Protein AF-0000000086747698 (afdb_homodimer)

Radius of gyration: 19.2 Å; Cα contacts (8 Å, |Δi|>4): 778; chains: 2; bounding box: 45×51×46 Å

pLDDT: mean 95.87, std 4.03, range [71.56, 98.81]

Nearest PDB structures (foldseek):
  2f1f-assembly1_A  TM=9.651E-01  e=3.500E-27  Escherichia coli
  2pc6-assembly1_A  TM=9.708E-01  e=2.018E-21  Nitrosomonas europaea ATCC 19718
  6vz8-assembly1_S  TM=9.469E-01  e=4.397E-16  Arabidopsis thaliana
  6wo1-assembly1_B  TM=9.277E-01  e=1.237E-15  Saccharomyces cerevisiae
  6u9h-assembly1_G  TM=9.578E-01  e=4.811E-13  Arabidopsis thaliana

Foldseek 3Di:
DDKWKKKWKFFPDPVLVCVLVVVCVVVVWDFPAKAWDADPPNRIIMMMTITDDDPVVVVVSLVVSVPDPGTDDMDIADPPFKDKKKKKKWKWFADDPLVVQLVVLCVVLVWDFDDDDRGITIIMHMDDPVSVVVSCVSSVVSTPTDDMDMRDMDMDGDDPDDDD/DDKWKKKWKFFPDPVLVCVLVVVCVVVVWDFPAKAWDADVPNRIIMMMTITDDDPVVVVVSLVVSVPRPGTDDMDIADPPFKDKKKKKKWKWFADDPLVVQLVVLCVVLVWDFDDDDRGITIIMHMDDPVSVVVSCVSSVVSTPTDDMDMRDMDMDGDDPDDDD

Solvent-accessible surface area (backbone atoms only — not comparable to full-atom values): 16636 Å² total; per-residue (Å²): 126,42,81,40,38,36,38,34,35,26,44,60,43,41,58,38,55,29,52,56,42,36,52,32,35,75,70,67,42,57,63,61,20,30,9,27,16,56,35,88,50,78,67,29,22,34,32,25,37,32,29,60,39,51,72,68,53,48,52,51,50,52,55,58,48,64,68,36,88,44,42,77,45,77,43,73,51,49,86,92,48,42,48,61,39,27,44,33,42,35,33,32,38,31,60,76,69,18,46,55,48,50,54,51,52,33,55,75,66,64,36,42,78,77,44,73,53,95,46,35,38,30,34,37,39,66,36,41,68,67,55,54,50,49,50,53,61,69,40,52,85,47,28,45,80,57,32,56,36,36,13,23,49,27,62,47,51,46,74,87,56,71,78,115,125,44,80,40,37,36,39,34,36,26,45,61,43,41,60,39,56,30,51,54,43,37,50,31,36,77,73,68,42,58,63,60,21,30,9,27,15,56,36,88,51,78,67,29,22,34,33,25,38,34,29,60,37,52,71,68,51,47,52,50,51,53,54,58,46,62,67,37,89,44,44,76,46,77,42,74,54,49,86,91,48,42,48,62,39,27,45,34,43,34,34,34,37,32,61,76,68,19,45,56,49,50,53,51,52,32,55,75,67,63,37,42,79,77,44,72,54,95,44,37,37,29,35,39,41,65,37,42,67,66,55,53,50,49,51,54,62,68,40,52,85,48,28,44,81,56,32,56,36,36,13,23,51,28,62,48,51,45,74,86,55,70,78,118

Sequence (328 aa):
MMRRILSVLLENESGALSRVVGLFSQRGYNIESLTVAPTDDPTLSRMTIQTKGDARVLEQIEKQLHKLVDVLRVSELVSGSHVEREIMLVKLQASGYGREEIKRSTEIFRGQIVDVTSTLYTVQLVGTSDKLDAFLDAVRDAAEIVEVARSGIVGVSRGDKIMRMMRRILSVLLENESGALSRVVGLFSQRGYNIESLTVAPTDDPTLSRMTIQTKGDARVLEQIEKQLHKLVDVLRVSELVSGSHVEREIMLVKLQASGYGREEIKRSTEIFRGQIVDVTSTLYTVQLVGTSDKLDAFLDAVRDAAEIVEVARSGIVGVSRGDKIMR

Structure (mmCIF, N/CA/C/O backbone):
data_AF-0000000086747698-model_v1
#
loop_
_entity.id
_entity.type
_entity.pdbx_description
1 polymer 'Acetolactate synthase small subunit'
#
loop_
_atom_site.group_PDB
_atom_site.id
_atom_site.type_symbol
_atom_site.label_atom_id
_atom_site.label_alt_id
_atom_site.label_comp_id
_atom_site.label_asym_id
_atom_site.label_entity_id
_atom_site.label_seq_id
_atom_site.pdbx_PDB_ins_code
_atom_site.Cartn_x
_atom_site.Cartn_y
_atom_site.Cartn_z
_atom_site.occupancy
_atom_site.B_iso_or_equiv
_atom_site.auth_seq_id
_atom_site.auth_comp_id
_atom_site.auth_asym_id
_atom_site.auth_atom_id
_atom_site.pdbx_PDB_model_num
ATOM 1 N N . MET A 1 1 ? 13.25 -9.219 17.562 1 72.88 1 MET A N 1
ATOM 2 C CA . MET A 1 1 ? 13.414 -7.797 17.25 1 72.88 1 MET A CA 1
ATOM 3 C C . MET A 1 1 ? 12.062 -7.125 17.031 1 72.88 1 MET A C 1
ATOM 5 O O . MET A 1 1 ? 11.125 -7.758 16.562 1 72.88 1 MET A O 1
ATOM 9 N N . MET A 1 2 ? 11.992 -5.789 17.531 1 89.75 2 MET A N 1
ATOM 10 C CA . MET A 1 2 ? 10.711 -5.113 17.656 1 89.75 2 MET A CA 1
ATOM 11 C C . MET A 1 2 ? 10.297 -4.492 16.328 1 89.75 2 MET A C 1
ATOM 13 O O . MET A 1 2 ? 11.133 -3.982 15.586 1 89.75 2 MET A O 1
ATOM 17 N N . ARG A 1 3 ? 9.141 -4.664 16.031 1 93.94 3 ARG A N 1
ATOM 18 C CA . ARG A 1 3 ? 8.531 -4.082 14.836 1 93.94 3 ARG A CA 1
ATOM 19 C C . ARG A 1 3 ? 8.531 -2.559 14.906 1 93.94 3 ARG A C 1
ATOM 21 O O . ARG A 1 3 ? 8.172 -1.979 15.938 1 93.94 3 ARG A O 1
ATOM 28 N N . ARG A 1 4 ? 9.031 -1.927 13.836 1 95.38 4 ARG A N 1
ATOM 29 C CA . ARG A 1 4 ? 9.062 -0.471 13.727 1 95.38 4 ARG A CA 1
ATOM 30 C C . ARG A 1 4 ? 8.422 -0.005 12.422 1 95.38 4 ARG A C 1
ATOM 32 O O . ARG A 1 4 ? 8.602 -0.633 11.375 1 95.38 4 ARG A O 1
ATOM 39 N N . ILE A 1 5 ? 7.68 1.062 12.523 1 96.88 5 ILE A N 1
ATOM 40 C CA . ILE A 1 5 ? 7.09 1.667 11.336 1 96.88 5 ILE A CA 1
ATOM 41 C C . ILE A 1 5 ? 7.578 3.107 11.195 1 96.88 5 ILE A C 1
ATOM 43 O O . ILE A 1 5 ? 7.41 3.918 12.109 1 96.88 5 ILE A O 1
ATOM 47 N N . LEU A 1 6 ? 8.156 3.387 10.039 1 97.31 6 LEU A N 1
ATOM 48 C CA . LEU A 1 6 ? 8.664 4.723 9.75 1 97.31 6 LEU A CA 1
ATOM 49 C C . LEU A 1 6 ? 7.887 5.367 8.609 1 97.31 6 LEU A C 1
ATOM 51 O O . LEU A 1 6 ? 7.574 4.703 7.613 1 97.31 6 LEU A O 1
ATOM 55 N N . SER A 1 7 ? 7.527 6.543 8.781 1 97.81 7 SER A N 1
ATOM 56 C CA . SER A 1 7 ? 6.977 7.383 7.723 1 97.81 7 SER A CA 1
ATOM 57 C C . SER A 1 7 ? 7.992 8.422 7.262 1 97.81 7 SER A C 1
ATOM 59 O O . SER A 1 7 ? 8.555 9.156 8.078 1 97.81 7 SER A O 1
ATOM 61 N N . VAL A 1 8 ? 8.227 8.477 5.98 1 98.25 8 VAL A N 1
ATOM 62 C CA . VAL A 1 8 ? 9.25 9.344 5.426 1 98.25 8 VAL A CA 1
ATOM 63 C C . VAL A 1 8 ? 8.648 10.227 4.332 1 98.25 8 VAL A C 1
ATOM 65 O O . VAL A 1 8 ? 8.078 9.719 3.365 1 98.25 8 VAL A O 1
ATOM 68 N N . LEU A 1 9 ? 8.766 11.484 4.492 1 98.12 9 LEU A N 1
ATOM 69 C CA . LEU A 1 9 ? 8.406 12.445 3.449 1 98.12 9 LEU A CA 1
ATOM 70 C C . LEU A 1 9 ? 9.625 12.797 2.598 1 98.12 9 LEU A C 1
ATOM 72 O O . LEU A 1 9 ? 10.656 13.211 3.127 1 98.12 9 LEU A O 1
ATOM 76 N N . LEU A 1 10 ? 9.484 12.625 1.354 1 97.44 10 LEU A N 1
ATOM 77 C CA . LEU A 1 10 ? 10.656 12.867 0.518 1 97.44 10 LEU A CA 1
ATOM 78 C C . LEU A 1 10 ? 10.25 13.5 -0.811 1 97.44 10 LEU A C 1
ATOM 80 O O . LEU A 1 10 ? 9.07 13.539 -1.15 1 97.44 10 LEU A O 1
ATOM 84 N N . GLU A 1 11 ? 11.195 14.016 -1.502 1 97.06 11 GLU A N 1
ATOM 85 C CA . GLU A 1 11 ? 10.977 14.539 -2.846 1 97.06 11 GLU A CA 1
ATOM 86 C C . GLU A 1 11 ? 10.469 13.453 -3.789 1 97.06 11 GLU A C 1
ATOM 88 O O . GLU A 1 11 ? 10.906 12.305 -3.711 1 97.06 11 GLU A O 1
ATOM 93 N N . ASN A 1 12 ? 9.609 13.914 -4.645 1 95.31 12 ASN A N 1
ATOM 94 C CA . ASN A 1 12 ? 9.023 12.961 -5.582 1 95.31 12 ASN A CA 1
ATOM 95 C C . ASN A 1 12 ? 9.938 12.719 -6.777 1 95.31 12 ASN A C 1
ATOM 97 O O . ASN A 1 12 ? 9.656 13.18 -7.883 1 95.31 12 ASN A O 1
ATOM 101 N N . GLU A 1 13 ? 10.93 11.984 -6.582 1 92.12 13 GLU A N 1
ATOM 102 C CA . GLU A 1 13 ? 11.922 11.625 -7.598 1 92.12 13 GLU A CA 1
ATOM 103 C C . GLU A 1 13 ? 12.398 10.188 -7.418 1 92.12 13 GLU A C 1
ATOM 105 O O . GLU A 1 13 ? 12.57 9.719 -6.289 1 92.12 13 GLU A O 1
ATOM 110 N N . SER A 1 14 ? 12.664 9.562 -8.539 1 88.31 14 SER A N 1
ATOM 111 C CA . SER A 1 14 ? 13.102 8.172 -8.508 1 88.31 14 SER A CA 1
ATOM 112 C C . SER A 1 14 ? 14.422 8.031 -7.75 1 88.31 14 SER A C 1
ATOM 114 O O . SER A 1 14 ? 14.625 7.055 -7.023 1 88.31 14 SER A O 1
ATOM 116 N N . GLY A 1 15 ? 15.203 9.016 -7.852 1 94.06 15 GLY A N 1
ATOM 117 C CA . GLY A 1 15 ? 16.469 8.992 -7.152 1 94.06 15 GLY A CA 1
ATOM 118 C C . GLY A 1 15 ? 16.328 9 -5.641 1 94.06 15 GLY A C 1
ATOM 119 O O . GLY A 1 15 ? 17.109 8.367 -4.934 1 94.06 15 GLY A O 1
ATOM 120 N N . ALA A 1 16 ? 15.359 9.719 -5.188 1 96.56 16 ALA A N 1
ATOM 121 C CA . ALA A 1 16 ? 15.117 9.82 -3.75 1 96.56 16 ALA A CA 1
ATOM 122 C C . ALA A 1 16 ? 14.75 8.461 -3.156 1 96.56 16 ALA A C 1
ATOM 124 O O . ALA A 1 16 ? 15.312 8.047 -2.145 1 96.56 16 ALA A O 1
ATOM 125 N N . LEU A 1 17 ? 13.797 7.773 -3.789 1 97.31 17 LEU A N 1
ATOM 126 C CA . LEU A 1 17 ? 13.406 6.438 -3.348 1 97.31 17 LEU A CA 1
ATOM 127 C C . LEU A 1 17 ? 14.602 5.492 -3.348 1 97.31 17 LEU A C 1
ATOM 129 O O . LEU A 1 17 ? 14.828 4.77 -2.373 1 97.31 17 LEU A O 1
ATOM 133 N N . SER A 1 18 ? 15.344 5.52 -4.352 1 96.88 18 SER A N 1
ATOM 134 C CA . SER A 1 18 ? 16.5 4.637 -4.5 1 96.88 18 SER A CA 1
ATOM 135 C C . SER A 1 18 ? 17.531 4.883 -3.398 1 96.88 18 SER A C 1
ATOM 137 O O . SER A 1 18 ? 18.109 3.936 -2.871 1 96.88 18 SER A O 1
ATOM 139 N N . ARG A 1 19 ? 17.75 6.105 -3.051 1 97.25 19 ARG A N 1
ATOM 140 C CA . ARG A 1 19 ? 18.734 6.434 -2.016 1 97.25 19 ARG A CA 1
ATOM 141 C C . ARG A 1 19 ? 18.266 5.934 -0.652 1 97.25 19 ARG A C 1
ATOM 143 O O . ARG A 1 19 ? 19.062 5.402 0.122 1 97.25 19 ARG A O 1
ATOM 150 N N . VAL A 1 20 ? 17.016 6.047 -0.38 1 97.88 20 VAL A N 1
ATOM 151 C CA . VAL A 1 20 ? 16.484 5.582 0.9 1 97.88 20 VAL A CA 1
ATOM 152 C C . VAL A 1 20 ? 16.594 4.062 0.982 1 97.88 20 VAL A C 1
ATOM 154 O O . VAL A 1 20 ? 17.125 3.523 1.957 1 97.88 20 VAL A O 1
ATOM 157 N N . VAL A 1 21 ? 16.125 3.387 -0.022 1 97.5 21 VAL A N 1
ATOM 158 C CA . VAL A 1 21 ? 16.156 1.928 -0.03 1 97.5 21 VAL A CA 1
ATOM 159 C C . VAL A 1 21 ? 17.609 1.441 -0.032 1 97.5 21 VAL A C 1
ATOM 161 O O . VAL A 1 21 ? 17.938 0.449 0.622 1 97.5 21 VAL A O 1
ATOM 164 N N . GLY A 1 22 ? 18.375 2.117 -0.771 1 96.69 22 GLY A N 1
ATOM 165 C CA . GLY A 1 22 ? 19.797 1.809 -0.784 1 96.69 22 GLY A CA 1
ATOM 166 C C . GLY A 1 22 ? 20.438 1.889 0.589 1 96.69 22 GLY A C 1
ATOM 167 O O . GLY A 1 22 ? 21.266 1.039 0.949 1 96.69 22 GLY A O 1
ATOM 168 N N . LEU A 1 23 ? 20.125 2.914 1.314 1 97.19 23 LEU A N 1
ATOM 169 C CA . LEU A 1 23 ? 20.641 3.084 2.67 1 97.19 23 LEU A CA 1
ATOM 170 C C . LEU A 1 23 ? 20.312 1.87 3.531 1 97.19 23 LEU A C 1
ATOM 172 O O . LEU A 1 23 ? 21.188 1.35 4.234 1 97.19 23 LEU A O 1
ATOM 176 N N . PHE A 1 24 ? 19.078 1.396 3.473 1 97.19 24 PHE A N 1
ATOM 177 C CA . PHE A 1 24 ? 18.656 0.237 4.25 1 97.19 24 PHE A CA 1
ATOM 178 C C . PHE A 1 24 ? 19.453 -1 3.857 1 97.19 24 PHE A C 1
ATOM 180 O O . PHE A 1 24 ? 19.906 -1.754 4.723 1 97.19 24 PHE A O 1
ATOM 187 N N . SER A 1 25 ? 19.594 -1.158 2.596 1 96.06 25 SER A N 1
ATOM 188 C CA . SER A 1 25 ? 20.312 -2.324 2.1 1 96.06 25 SER A CA 1
ATOM 189 C C . SER A 1 25 ? 21.781 -2.273 2.492 1 96.06 25 SER A C 1
ATOM 191 O O . SER A 1 25 ? 22.344 -3.266 2.967 1 96.06 25 SER A O 1
ATOM 193 N N . GLN A 1 26 ? 22.438 -1.172 2.311 1 94.69 26 GLN A N 1
ATOM 194 C CA . GLN A 1 26 ? 23.875 -0.997 2.57 1 94.69 26 GLN A CA 1
ATOM 195 C C . GLN A 1 26 ? 24.188 -1.202 4.051 1 94.69 26 GLN A C 1
ATOM 197 O O . GLN A 1 26 ? 25.25 -1.721 4.395 1 94.69 26 GLN A O 1
ATOM 202 N N . ARG A 1 27 ? 23.328 -0.861 4.902 1 94.06 27 ARG A N 1
ATOM 203 C CA . ARG A 1 27 ? 23.578 -0.917 6.336 1 94.06 27 ARG A CA 1
ATOM 204 C C . ARG A 1 27 ? 23 -2.188 6.949 1 94.06 27 ARG A C 1
ATOM 206 O O . ARG A 1 27 ? 23.094 -2.396 8.164 1 94.06 27 ARG A O 1
ATOM 213 N N . GLY A 1 28 ? 22.312 -2.951 6.105 1 92.94 28 GLY A N 1
ATOM 214 C CA . GLY A 1 28 ? 21.797 -4.238 6.555 1 92.94 28 GLY A CA 1
ATOM 215 C C . GLY A 1 28 ? 20.516 -4.121 7.348 1 92.94 28 GLY A C 1
ATOM 216 O O . GLY A 1 28 ? 20.203 -4.988 8.164 1 92.94 28 GLY A O 1
ATOM 217 N N . TYR A 1 29 ? 19.828 -2.967 7.195 1 93.94 29 TYR A N 1
ATOM 218 C CA . TYR A 1 29 ? 18.531 -2.828 7.832 1 93.94 29 TYR A CA 1
ATOM 219 C C . TYR A 1 29 ? 17.453 -3.588 7.055 1 93.94 29 TYR A C 1
ATOM 221 O O . TYR A 1 29 ? 17.422 -3.543 5.824 1 93.94 29 TYR A O 1
ATOM 229 N N . ASN A 1 30 ? 16.625 -4.168 7.754 1 92 30 ASN A N 1
ATOM 230 C CA . ASN A 1 30 ? 15.57 -4.945 7.117 1 92 30 ASN A CA 1
ATOM 231 C C . ASN A 1 30 ? 14.406 -4.059 6.691 1 92 30 ASN A C 1
ATOM 233 O O . ASN A 1 30 ? 14.047 -3.113 7.398 1 92 30 ASN A O 1
ATOM 237 N N . ILE A 1 31 ? 13.891 -4.371 5.539 1 96.75 31 ILE A N 1
ATOM 238 C CA . ILE A 1 31 ? 12.609 -3.811 5.105 1 96.75 31 ILE A CA 1
ATOM 239 C C . ILE A 1 31 ? 11.578 -4.926 4.984 1 96.75 31 ILE A C 1
ATOM 241 O O . ILE A 1 31 ? 11.664 -5.766 4.086 1 96.75 31 ILE A O 1
ATOM 245 N N . GLU A 1 32 ? 10.641 -4.91 5.844 1 95.69 32 GLU A N 1
ATOM 246 C CA . GLU A 1 32 ? 9.586 -5.914 5.805 1 95.69 32 GLU A CA 1
ATOM 247 C C . GLU A 1 32 ? 8.539 -5.57 4.746 1 95.69 32 GLU A C 1
ATOM 249 O O . GLU A 1 32 ? 8.016 -6.461 4.07 1 95.69 32 GLU A O 1
ATOM 254 N N . SER A 1 33 ? 8.188 -4.387 4.66 1 97.62 33 SER A N 1
ATOM 255 C CA . SER A 1 33 ? 7.281 -3.875 3.635 1 97.62 33 SER A CA 1
ATOM 256 C C . SER A 1 33 ? 7.512 -2.389 3.385 1 97.62 33 SER A C 1
ATOM 258 O O . SER A 1 33 ? 8.117 -1.7 4.211 1 97.62 33 SER A O 1
ATOM 260 N N . LEU A 1 34 ? 7.113 -1.947 2.254 1 98.25 34 LEU A N 1
ATOM 261 C CA . LEU A 1 34 ? 7.316 -0.559 1.855 1 98.25 34 LEU A CA 1
ATOM 262 C C . LEU A 1 34 ? 6.195 -0.09 0.931 1 98.25 34 LEU A C 1
ATOM 264 O O . LEU A 1 34 ? 5.781 -0.822 0.029 1 98.25 34 LEU A O 1
ATOM 268 N N . THR A 1 35 ? 5.703 1.04 1.209 1 98.56 35 THR A N 1
ATOM 269 C CA . THR A 1 35 ? 4.809 1.749 0.299 1 98.56 35 THR A CA 1
ATOM 270 C C . THR A 1 35 ? 5.359 3.135 -0.026 1 98.56 35 THR A C 1
ATOM 272 O O . THR A 1 35 ? 5.93 3.803 0.841 1 98.56 35 THR A O 1
ATOM 275 N N . VAL A 1 36 ? 5.207 3.537 -1.222 1 98.38 36 VAL A N 1
ATOM 276 C CA . VAL A 1 36 ? 5.551 4.902 -1.601 1 98.38 36 VAL A CA 1
ATOM 277 C C . VAL A 1 36 ? 4.578 5.402 -2.668 1 98.38 36 VAL A C 1
ATOM 279 O O . VAL A 1 36 ? 4.316 4.711 -3.652 1 98.38 36 VAL A O 1
ATOM 282 N N . ALA A 1 37 ? 4.051 6.508 -2.469 1 98 37 ALA A N 1
ATOM 283 C CA . ALA A 1 37 ? 3.088 7.133 -3.371 1 98 37 ALA A CA 1
ATOM 284 C C . ALA A 1 37 ? 3.098 8.648 -3.219 1 98 37 ALA A C 1
ATOM 286 O O . ALA A 1 37 ? 3.582 9.18 -2.215 1 98 37 ALA A O 1
ATOM 287 N N . PRO A 1 38 ? 2.562 9.32 -4.188 1 96.81 38 PRO A N 1
ATOM 288 C CA . PRO A 1 38 ? 2.494 10.781 -4.078 1 96.81 38 PRO A CA 1
ATOM 289 C C . PRO A 1 38 ? 1.579 11.242 -2.945 1 96.81 38 PRO A C 1
ATOM 291 O O . PRO A 1 38 ? 0.631 10.539 -2.586 1 96.81 38 PRO A O 1
ATOM 294 N N . THR A 1 39 ? 1.898 12.383 -2.387 1 96.19 39 THR A N 1
ATOM 295 C CA . THR A 1 39 ? 0.991 13.062 -1.465 1 96.19 39 THR A CA 1
ATOM 296 C C . THR A 1 39 ? 0.047 13.992 -2.221 1 96.19 39 THR A C 1
ATOM 298 O O . THR A 1 39 ? -0.098 13.883 -3.439 1 96.19 39 THR A O 1
ATOM 301 N N . ASP A 1 40 ? -0.658 14.734 -1.432 1 93.75 40 ASP A N 1
ATOM 302 C CA . ASP A 1 40 ? -1.497 15.766 -2.039 1 93.75 40 ASP A CA 1
ATOM 303 C C . ASP A 1 40 ? -0.646 16.844 -2.703 1 93.75 40 ASP A C 1
ATOM 305 O O . ASP A 1 40 ? -1.126 17.562 -3.58 1 93.75 40 ASP A O 1
ATOM 309 N N . ASP A 1 41 ? 0.553 17.047 -2.246 1 94.19 41 ASP A N 1
ATOM 310 C CA . ASP A 1 41 ? 1.568 17.859 -2.916 1 94.19 41 ASP A CA 1
ATOM 311 C C . ASP A 1 41 ? 2.338 17.031 -3.943 1 94.19 41 ASP A C 1
ATOM 313 O O . ASP A 1 41 ? 3.109 16.141 -3.578 1 94.19 41 ASP A O 1
ATOM 317 N N . PRO A 1 42 ? 2.178 17.328 -5.203 1 92.12 42 PRO A N 1
ATOM 318 C CA . PRO A 1 42 ? 2.746 16.484 -6.25 1 92.12 42 PRO A CA 1
ATOM 319 C C . PRO A 1 42 ? 4.273 16.484 -6.25 1 92.12 42 PRO A C 1
ATOM 321 O O . PRO A 1 42 ? 4.898 15.664 -6.926 1 92.12 42 PRO A O 1
ATOM 324 N N . THR A 1 43 ? 4.883 17.406 -5.566 1 96 43 THR A N 1
ATOM 325 C CA . THR A 1 43 ? 6.34 17.469 -5.52 1 96 43 THR A CA 1
ATOM 326 C C . THR A 1 43 ? 6.883 16.562 -4.414 1 96 43 THR A C 1
ATOM 328 O O . THR A 1 43 ? 8.094 16.375 -4.289 1 96 43 THR A O 1
ATOM 331 N N . LEU A 1 44 ? 5.965 15.969 -3.646 1 97.38 44 LEU A N 1
ATOM 332 C CA . LEU A 1 44 ? 6.363 15.156 -2.502 1 97.38 44 LEU A CA 1
ATOM 333 C C . LEU A 1 44 ? 5.762 13.758 -2.596 1 97.38 44 LEU A C 1
ATOM 335 O O . LEU A 1 44 ? 4.668 13.578 -3.135 1 97.38 44 LEU A O 1
ATOM 339 N N . SER A 1 45 ? 6.473 12.828 -2.113 1 97.75 45 SER A N 1
ATOM 340 C CA . SER A 1 45 ? 6 11.469 -1.891 1 97.75 45 SER A CA 1
ATOM 341 C C . SER A 1 45 ? 6.133 11.07 -0.425 1 97.75 45 SER A C 1
ATOM 343 O O . SER A 1 45 ? 6.934 11.648 0.312 1 97.75 45 SER A O 1
ATOM 345 N N . ARG A 1 46 ? 5.32 10.25 -0.064 1 97.88 46 ARG A N 1
ATOM 346 C CA . ARG A 1 46 ? 5.422 9.672 1.272 1 97.88 46 ARG A CA 1
ATOM 347 C C . ARG A 1 46 ? 5.719 8.18 1.201 1 97.88 46 ARG A C 1
ATOM 349 O O . ARG A 1 46 ? 5.102 7.453 0.415 1 97.88 46 ARG A O 1
ATOM 356 N N . MET A 1 47 ? 6.648 7.797 1.986 1 98 47 MET A N 1
ATOM 357 C CA . MET A 1 47 ? 7.066 6.406 2.092 1 98 47 MET A CA 1
ATOM 358 C C . MET A 1 47 ? 6.809 5.863 3.494 1 98 47 MET A C 1
ATOM 360 O O . MET A 1 47 ? 7.078 6.543 4.488 1 98 47 MET A O 1
ATOM 364 N N . THR A 1 48 ? 6.199 4.734 3.598 1 98.31 48 THR A N 1
ATOM 365 C CA . THR A 1 48 ? 6.066 4.02 4.863 1 98.31 48 THR A CA 1
ATOM 366 C C . THR A 1 48 ? 6.887 2.734 4.848 1 98.31 48 THR A C 1
ATOM 368 O O . THR A 1 48 ? 6.715 1.896 3.959 1 98.31 48 THR A O 1
ATOM 371 N N . ILE A 1 49 ? 7.742 2.635 5.812 1 97.94 49 ILE A N 1
ATOM 372 C CA . ILE A 1 49 ? 8.648 1.495 5.891 1 97.94 49 ILE A CA 1
ATOM 373 C C . ILE A 1 49 ? 8.375 0.71 7.172 1 97.94 49 ILE A C 1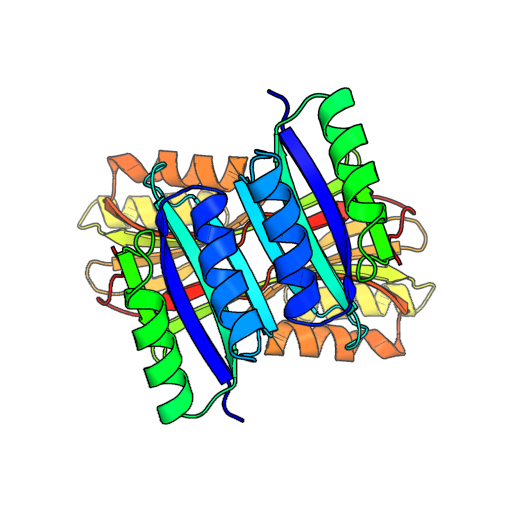
ATOM 375 O O . ILE A 1 49 ? 8.438 1.265 8.273 1 97.94 49 ILE A O 1
ATOM 379 N N . GLN A 1 50 ? 8.023 -0.495 7.004 1 97.31 50 GLN A N 1
ATOM 380 C CA . GLN A 1 50 ? 8.031 -1.398 8.148 1 97.31 50 GLN A CA 1
ATOM 381 C C . GLN A 1 50 ? 9.375 -2.104 8.289 1 97.31 50 GLN A C 1
ATOM 383 O O . GLN A 1 50 ? 9.852 -2.742 7.348 1 97.31 50 GLN A O 1
ATOM 388 N N . THR A 1 51 ? 9.961 -1.973 9.414 1 96.12 51 THR A N 1
ATOM 389 C CA . THR A 1 51 ? 11.258 -2.572 9.688 1 96.12 51 THR A CA 1
ATOM 390 C C . THR A 1 51 ? 11.297 -3.158 11.102 1 96.12 51 THR A C 1
ATOM 392 O O . THR A 1 51 ? 10.25 -3.309 11.742 1 96.12 51 THR A O 1
ATOM 395 N N . LYS A 1 52 ? 12.461 -3.689 11.383 1 94.38 52 LYS A N 1
ATOM 396 C CA . LYS A 1 52 ? 12.672 -4.258 12.711 1 94.38 52 LYS A CA 1
ATOM 397 C C . LYS A 1 52 ? 13.93 -3.689 13.359 1 94.38 52 LYS A C 1
ATOM 399 O O . LYS A 1 52 ? 14.922 -3.426 12.68 1 94.38 52 LYS A O 1
ATOM 404 N N . GLY A 1 53 ? 13.852 -3.451 14.672 1 93.19 53 GLY A N 1
ATOM 405 C CA . GLY A 1 53 ? 15.023 -2.98 15.398 1 93.19 53 GLY A CA 1
ATOM 406 C C . GLY A 1 53 ? 14.695 -2.432 16.766 1 93.19 53 GLY A C 1
ATOM 407 O O . GLY A 1 53 ? 13.539 -2.102 17.062 1 93.19 53 GLY A O 1
ATOM 408 N N . ASP A 1 54 ? 15.711 -2.428 17.547 1 93.75 54 ASP A N 1
ATOM 409 C CA . ASP A 1 54 ? 15.539 -1.809 18.859 1 93.75 54 ASP A CA 1
ATOM 410 C C . ASP A 1 54 ? 15.672 -0.29 18.766 1 93.75 54 ASP A C 1
ATOM 412 O O . ASP A 1 54 ? 15.797 0.266 17.672 1 93.75 54 ASP A O 1
ATOM 416 N N . ALA A 1 55 ? 15.578 0.352 19.906 1 92.25 55 ALA A N 1
ATOM 417 C CA . ALA A 1 55 ? 15.586 1.812 19.953 1 92.25 55 ALA A CA 1
ATOM 418 C C . ALA A 1 55 ? 16.875 2.371 19.359 1 92.25 55 ALA A C 1
ATOM 420 O O . ALA A 1 55 ? 16.859 3.41 18.703 1 92.25 55 ALA A O 1
ATOM 421 N N . ARG A 1 56 ? 17.969 1.76 19.609 1 94.56 56 ARG A N 1
ATOM 422 C CA . ARG A 1 56 ? 19.25 2.215 19.109 1 94.56 56 ARG A CA 1
ATOM 423 C C . ARG A 1 56 ? 19.297 2.131 17.578 1 94.56 56 ARG A C 1
ATOM 425 O O . ARG A 1 56 ? 19.75 3.066 16.922 1 94.56 56 ARG A O 1
ATOM 432 N N . VAL A 1 57 ? 18.828 0.988 17.047 1 93.88 57 VAL A N 1
ATOM 433 C CA . VAL A 1 57 ? 18.812 0.783 15.602 1 93.88 57 VAL A CA 1
ATOM 434 C C . VAL A 1 57 ? 17.906 1.831 14.945 1 93.88 57 VAL A C 1
ATOM 436 O O . VAL A 1 57 ? 18.281 2.424 13.93 1 93.88 57 VAL A O 1
ATOM 439 N N . LEU A 1 58 ? 16.797 2.066 15.492 1 94.38 58 LEU A N 1
ATOM 440 C CA . LEU A 1 58 ? 15.852 3.043 14.969 1 94.38 58 LEU A CA 1
ATOM 441 C C . LEU A 1 58 ? 16.469 4.438 14.945 1 94.38 58 LEU A C 1
ATOM 443 O O . LEU A 1 58 ? 16.297 5.176 13.969 1 94.38 58 LEU A O 1
ATOM 447 N N . GLU A 1 59 ? 17.031 4.75 16.047 1 95.69 59 GLU A N 1
ATOM 448 C CA . GLU A 1 59 ? 17.703 6.051 16.125 1 95.69 59 GLU A CA 1
ATOM 449 C C . GLU A 1 59 ? 18.734 6.211 15.016 1 95.69 59 GLU A C 1
ATOM 451 O O . GLU A 1 59 ? 18.844 7.273 14.406 1 95.69 59 GLU A O 1
ATOM 456 N N . GLN A 1 60 ? 19.516 5.203 14.797 1 96.88 60 GLN A N 1
ATOM 457 C CA . GLN A 1 60 ? 20.531 5.227 13.75 1 96.88 60 GLN A CA 1
ATOM 458 C C . GLN A 1 60 ? 19.891 5.363 12.367 1 96.88 60 GLN A C 1
ATOM 460 O O . GLN A 1 60 ? 20.375 6.125 11.531 1 96.88 60 GLN A O 1
ATOM 465 N N . ILE A 1 61 ? 18.812 4.625 12.133 1 97.25 61 ILE A N 1
ATOM 466 C CA . ILE A 1 61 ? 18.094 4.699 10.867 1 97.25 61 ILE A CA 1
ATOM 467 C C . ILE A 1 61 ? 17.625 6.133 10.617 1 97.25 61 ILE A C 1
ATOM 469 O O . ILE A 1 61 ? 17.844 6.684 9.539 1 97.25 61 ILE A O 1
ATOM 473 N N . GLU A 1 62 ? 17.031 6.684 11.609 1 97.06 62 GLU A N 1
ATOM 474 C CA . GLU A 1 62 ? 16.5 8.047 11.492 1 97.06 62 GLU A CA 1
ATOM 475 C C . GLU A 1 62 ? 17.625 9.039 11.203 1 97.06 62 GLU A C 1
ATOM 477 O O . GLU A 1 62 ? 17.484 9.906 10.336 1 97.06 62 GLU A O 1
ATOM 482 N N . LYS A 1 63 ? 18.672 8.891 11.93 1 97.31 63 LYS A N 1
ATOM 483 C CA . LYS A 1 63 ? 19.812 9.766 11.734 1 97.31 63 LYS A CA 1
ATOM 484 C C . LYS A 1 63 ? 20.344 9.672 10.305 1 97.31 63 LYS A C 1
ATOM 486 O O . LYS A 1 63 ? 20.625 10.695 9.672 1 97.31 63 LYS A O 1
ATOM 491 N N . GLN A 1 64 ? 20.531 8.477 9.797 1 97.88 64 GLN A N 1
ATOM 492 C CA . GLN A 1 64 ? 21.062 8.273 8.453 1 97.88 64 GLN A CA 1
ATOM 493 C C . GLN A 1 64 ? 20.109 8.812 7.395 1 97.88 64 GLN A C 1
ATOM 495 O O . GLN A 1 64 ? 20.531 9.359 6.379 1 97.88 64 GLN A O 1
ATOM 500 N N . LEU A 1 65 ? 18.797 8.648 7.594 1 98.06 65 LEU A N 1
ATOM 501 C CA . LEU A 1 65 ? 17.797 9.148 6.656 1 98.06 65 LEU A CA 1
ATOM 502 C C . LEU A 1 65 ? 17.828 10.672 6.582 1 98.06 65 LEU A C 1
ATOM 504 O O . LEU A 1 65 ? 17.656 11.242 5.504 1 98.06 65 LEU A O 1
ATOM 508 N N . HIS A 1 66 ? 18.062 11.281 7.703 1 97.25 66 HIS A N 1
ATOM 509 C CA . HIS A 1 66 ? 18.078 12.734 7.762 1 97.25 66 HIS A CA 1
ATOM 510 C C . HIS A 1 66 ? 19.266 13.305 6.984 1 97.25 66 HIS A C 1
ATOM 512 O O . HIS A 1 66 ? 19.266 14.484 6.625 1 97.25 66 HIS A O 1
ATOM 518 N N . LYS A 1 67 ? 20.188 12.531 6.738 1 97.06 67 LYS A N 1
ATOM 519 C CA . LYS A 1 67 ? 21.375 12.977 6 1 97.06 67 LYS A CA 1
ATOM 520 C C . LYS A 1 67 ? 21.109 12.969 4.496 1 97.06 67 LYS A C 1
ATOM 522 O O . LYS A 1 67 ? 21.891 13.547 3.727 1 97.06 67 LYS A O 1
ATOM 527 N N . LEU A 1 68 ? 20.109 12.281 4.086 1 97.56 68 LEU A N 1
ATOM 528 C CA . LEU A 1 68 ? 19.797 12.234 2.664 1 97.56 68 LEU A CA 1
ATOM 529 C C . LEU A 1 68 ? 19.141 13.539 2.213 1 97.56 68 LEU A C 1
ATOM 531 O O . LEU A 1 68 ? 18.156 13.984 2.814 1 97.56 68 LEU A O 1
ATOM 535 N N . VAL A 1 69 ? 19.547 14.094 1.163 1 96.12 69 VAL A N 1
ATOM 536 C CA . VAL A 1 69 ? 19.156 15.43 0.725 1 96.12 69 VAL A CA 1
ATOM 537 C C . VAL A 1 69 ? 17.688 15.445 0.319 1 96.12 69 VAL A C 1
ATOM 539 O O . VAL A 1 69 ? 17.016 16.469 0.436 1 96.12 69 VAL A O 1
ATOM 542 N N . ASP A 1 70 ? 17.172 14.328 -0.113 1 96.75 70 ASP A N 1
ATOM 543 C CA . ASP A 1 70 ? 15.812 14.266 -0.658 1 96.75 70 ASP A CA 1
ATOM 544 C C . ASP A 1 70 ? 14.789 14 0.443 1 96.75 70 ASP A C 1
ATOM 546 O O . ASP A 1 70 ? 13.586 14 0.19 1 96.75 70 ASP A O 1
ATOM 550 N N . VAL A 1 71 ? 15.297 13.727 1.649 1 98.19 71 VAL A N 1
ATOM 551 C CA . VAL A 1 71 ? 14.414 13.398 2.762 1 98.19 71 VAL A CA 1
ATOM 552 C C . VAL A 1 71 ? 14.062 14.672 3.531 1 98.19 71 VAL A C 1
ATOM 554 O O . VAL A 1 71 ? 14.953 15.398 3.984 1 98.19 71 VAL A O 1
ATOM 557 N N . LEU A 1 72 ? 12.805 14.914 3.662 1 97.62 72 LEU A N 1
ATOM 558 C CA . LEU A 1 72 ? 12.359 16.141 4.316 1 97.62 72 LEU A CA 1
ATOM 559 C C . LEU A 1 72 ? 11.984 15.875 5.773 1 97.62 72 LEU A C 1
ATOM 561 O O . LEU A 1 72 ? 12.289 16.688 6.652 1 97.62 72 LEU A O 1
ATOM 565 N N . ARG A 1 73 ? 11.312 14.812 6.023 1 97.12 73 ARG A N 1
ATOM 566 C CA . ARG A 1 73 ? 10.852 14.477 7.363 1 97.12 73 ARG A CA 1
ATOM 567 C C . ARG A 1 73 ? 10.852 12.969 7.578 1 97.12 73 ARG A C 1
ATOM 569 O O . ARG A 1 73 ? 10.586 12.195 6.652 1 97.12 73 ARG A O 1
ATOM 576 N N . VAL A 1 74 ? 11.18 12.555 8.758 1 97.44 74 VAL A N 1
ATOM 577 C CA . VAL A 1 74 ? 11.102 11.172 9.203 1 97.44 74 VAL A CA 1
ATOM 578 C C . VAL A 1 74 ? 10.352 11.094 10.531 1 97.44 74 VAL A C 1
ATOM 580 O O . VAL A 1 74 ? 10.656 11.836 11.469 1 97.44 74 VAL A O 1
ATOM 583 N N . SER A 1 75 ? 9.414 10.219 10.555 1 95.31 75 SER A N 1
ATOM 584 C CA . SER A 1 75 ? 8.664 10.031 11.789 1 95.31 75 SER A CA 1
ATOM 585 C C . SER A 1 75 ? 8.398 8.547 12.055 1 95.31 75 SER A C 1
ATOM 587 O O . SER A 1 75 ? 8.055 7.805 11.133 1 95.31 75 SER A O 1
ATOM 589 N N . GLU A 1 76 ? 8.602 8.172 13.273 1 95.44 76 GLU A N 1
ATOM 590 C CA . GLU A 1 76 ? 8.164 6.84 13.672 1 95.44 76 GLU A CA 1
ATOM 591 C C . GLU A 1 76 ? 6.688 6.828 14.039 1 95.44 76 GLU A C 1
ATOM 593 O O . GLU A 1 76 ? 6.211 7.715 14.75 1 95.44 76 GLU A O 1
ATOM 598 N N . LEU A 1 77 ? 6 5.887 13.508 1 95 77 LEU A N 1
ATOM 599 C CA . LEU A 1 77 ? 4.621 5.648 13.93 1 95 77 LEU A CA 1
ATOM 600 C C . LEU A 1 77 ? 4.574 4.66 15.094 1 95 77 LEU A C 1
ATOM 602 O O . LEU A 1 77 ? 4.668 3.449 14.891 1 95 77 LEU A O 1
ATOM 606 N N . VAL A 1 78 ? 4.426 5.219 16.188 1 88.12 78 VAL A N 1
ATOM 607 C CA . VAL A 1 78 ? 4.555 4.449 17.422 1 88.12 78 VAL A CA 1
ATOM 608 C C . VAL A 1 78 ? 3.268 3.668 17.688 1 88.12 78 VAL A C 1
ATOM 610 O O . VAL A 1 78 ? 2.168 4.176 17.453 1 88.12 78 VAL A O 1
ATOM 613 N N . SER A 1 79 ? 3.484 2.58 18.297 1 79.25 79 SER A N 1
ATOM 614 C CA . SER A 1 79 ? 2.361 1.699 18.594 1 79.25 79 SER A CA 1
ATOM 615 C C . SER A 1 79 ? 1.384 2.365 19.562 1 79.25 79 SER A C 1
ATOM 617 O O . SER A 1 79 ? 1.797 3.012 20.516 1 79.25 79 SER A O 1
ATOM 619 N N . GLY A 1 80 ? 0.125 2.186 19.266 1 80.25 80 GLY A N 1
ATOM 620 C CA . GLY A 1 80 ? -0.916 2.727 20.125 1 80.25 80 GLY A CA 1
ATOM 621 C C . GLY A 1 80 ? -1.232 4.184 19.828 1 80.25 80 GLY A C 1
ATOM 622 O O . GLY A 1 80 ? -2.244 4.707 20.297 1 80.25 80 GLY A O 1
ATOM 623 N N . SER A 1 81 ? -0.489 4.812 19.047 1 91 81 SER A N 1
ATOM 624 C CA . SER A 1 81 ? -0.712 6.23 18.781 1 91 81 SER A CA 1
ATOM 625 C C . SER A 1 81 ? -0.791 6.508 17.281 1 91 81 SER A C 1
ATOM 627 O O . SER A 1 81 ? -0.432 7.594 16.828 1 91 81 SER A O 1
ATOM 629 N N . HIS A 1 82 ? -1.119 5.422 16.547 1 96.31 82 HIS A N 1
ATOM 630 C CA . HIS A 1 82 ? -1.271 5.617 15.117 1 96.31 82 HIS A CA 1
ATOM 631 C C . HIS A 1 82 ? -2.346 4.699 14.547 1 96.31 82 HIS A C 1
ATOM 633 O O . HIS A 1 82 ? -2.729 3.715 15.18 1 96.31 82 HIS A O 1
ATOM 639 N N . VAL A 1 83 ? -2.871 5.094 13.453 1 96.44 83 VAL A N 1
ATOM 640 C CA . VAL A 1 83 ? -3.703 4.23 12.625 1 96.44 83 VAL A CA 1
ATOM 641 C C . VAL A 1 83 ? -2.861 3.613 11.516 1 96.44 83 VAL A C 1
ATOM 643 O O . VAL A 1 83 ? -2.113 4.316 10.828 1 96.44 83 VAL A O 1
ATOM 646 N N . GLU A 1 84 ? -2.898 2.314 11.375 1 97.69 84 GLU A N 1
ATOM 647 C CA . GLU A 1 84 ? -2.227 1.643 10.266 1 97.69 84 GLU A CA 1
ATOM 648 C C . GLU A 1 84 ? -3.186 0.717 9.523 1 97.69 84 GLU A C 1
ATOM 650 O O . GLU A 1 84 ? -4.074 0.116 10.125 1 97.69 84 GLU A O 1
ATOM 655 N N . ARG A 1 85 ? -3.031 0.644 8.219 1 98.25 85 ARG A N 1
ATOM 656 C CA . ARG A 1 85 ? -3.861 -0.205 7.367 1 98.25 85 ARG A CA 1
ATOM 657 C C . ARG A 1 85 ? -3.035 -0.831 6.246 1 98.25 85 ARG A C 1
ATOM 659 O O . ARG A 1 85 ? -2.025 -0.264 5.82 1 98.25 85 ARG A O 1
ATOM 666 N N . GLU A 1 86 ? -3.465 -1.943 5.926 1 98.56 86 GLU A N 1
ATOM 667 C CA . GLU A 1 86 ? -2.926 -2.703 4.805 1 98.56 86 GLU A CA 1
ATOM 668 C C . GLU A 1 86 ? -4.043 -3.277 3.939 1 98.56 86 GLU A C 1
ATOM 670 O O . GLU A 1 86 ? -5.137 -3.562 4.434 1 98.56 86 GLU A O 1
ATOM 675 N N . ILE A 1 87 ? -3.814 -3.301 2.645 1 98.69 87 ILE A N 1
ATOM 676 C CA . ILE A 1 87 ? -4.77 -3.959 1.759 1 98.69 87 ILE A CA 1
ATOM 677 C C . ILE A 1 87 ? -4.117 -5.18 1.11 1 98.69 87 ILE A C 1
ATOM 679 O O . ILE A 1 87 ? -2.92 -5.168 0.819 1 98.69 87 ILE A O 1
ATOM 683 N N . MET A 1 88 ? -4.945 -6.191 0.904 1 98.75 88 MET A N 1
ATOM 684 C CA . MET A 1 88 ? -4.484 -7.441 0.308 1 98.75 88 MET A CA 1
ATOM 685 C C . MET A 1 88 ? -5.484 -7.953 -0.722 1 98.75 88 MET A C 1
ATOM 687 O O . MET A 1 88 ? -6.695 -7.918 -0.49 1 98.75 88 MET A O 1
ATOM 691 N N . LEU A 1 89 ? -5.004 -8.305 -1.852 1 98.62 89 LEU A N 1
ATOM 692 C CA . LEU A 1 89 ? -5.719 -9.133 -2.816 1 98.62 89 LEU A CA 1
ATOM 693 C C . LEU A 1 89 ? -5.191 -10.562 -2.805 1 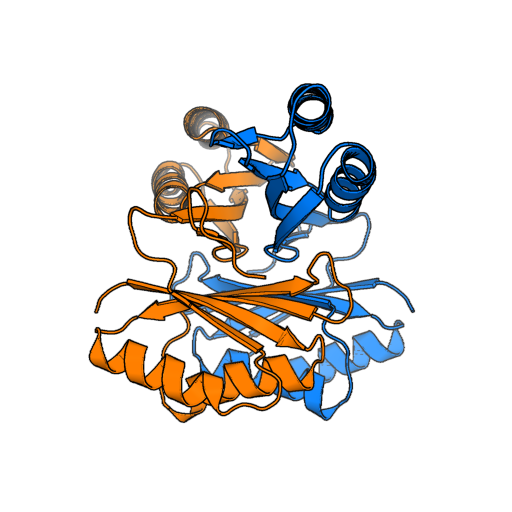98.62 89 LEU A C 1
ATOM 695 O O . LEU A 1 89 ? -3.99 -10.781 -2.955 1 98.62 89 LEU A O 1
ATOM 699 N N . VAL A 1 90 ? -6.094 -11.508 -2.623 1 98.19 90 VAL A N 1
ATOM 700 C CA . VAL A 1 90 ? -5.652 -12.898 -2.561 1 98.19 90 VAL A CA 1
ATOM 701 C C . VAL A 1 90 ? -6.531 -13.758 -3.469 1 98.19 90 VAL A C 1
ATOM 703 O O . VAL A 1 90 ? -7.758 -13.664 -3.424 1 98.19 90 VAL A O 1
ATOM 706 N N . LYS A 1 91 ? -5.848 -14.516 -4.316 1 97.56 91 LYS A N 1
ATOM 707 C CA . LYS A 1 91 ? -6.523 -15.484 -5.172 1 97.56 91 LYS A CA 1
ATOM 708 C C . LYS A 1 91 ? -6.551 -16.859 -4.52 1 97.56 91 LYS A C 1
ATOM 710 O O . LYS A 1 91 ? -5.508 -17.406 -4.152 1 97.56 91 LYS A O 1
ATOM 715 N N . LEU A 1 92 ? -7.746 -17.375 -4.445 1 98.19 92 LEU A N 1
ATOM 716 C CA . LEU A 1 92 ? -7.977 -18.656 -3.793 1 98.19 92 LEU A CA 1
ATOM 717 C C . LEU A 1 92 ? -8.609 -19.656 -4.762 1 98.19 92 LEU A C 1
ATOM 719 O O . LEU A 1 92 ? -9.547 -19.312 -5.477 1 98.19 92 LEU A O 1
ATOM 723 N N . GLN A 1 93 ? -8.039 -20.781 -4.758 1 97.81 93 GLN A N 1
ATOM 724 C CA . GLN A 1 93 ? -8.609 -21.875 -5.543 1 97.81 93 GLN A CA 1
ATOM 725 C C . GLN A 1 93 ? -9.352 -22.875 -4.652 1 97.81 93 GLN A C 1
ATOM 727 O O . GLN A 1 93 ? -8.805 -23.359 -3.66 1 97.81 93 GLN A O 1
ATOM 732 N N . ALA A 1 94 ? -10.57 -23.078 -5.027 1 96.5 94 ALA A N 1
ATOM 733 C CA . ALA A 1 94 ? -11.359 -24.016 -4.227 1 96.5 94 ALA A CA 1
ATOM 734 C C . ALA A 1 94 ? -12.5 -24.609 -5.051 1 96.5 94 ALA A C 1
ATOM 736 O O . ALA A 1 94 ? -12.859 -24.078 -6.102 1 96.5 94 ALA A O 1
ATOM 737 N N . SER A 1 95 ? -13 -25.781 -4.625 1 93.5 95 SER A N 1
ATOM 738 C CA . SER A 1 95 ? -14.195 -26.438 -5.148 1 93.5 95 SER A CA 1
ATOM 739 C C . SER A 1 95 ? -15.086 -26.953 -4.023 1 93.5 95 SER A C 1
ATOM 741 O O . SER A 1 95 ? -14.641 -27.078 -2.879 1 93.5 95 SER A O 1
ATOM 743 N N . GLY A 1 96 ? -16.438 -27.125 -4.379 1 92.31 96 GLY A N 1
ATOM 744 C CA . GLY A 1 96 ? -17.359 -27.688 -3.414 1 92.31 96 GLY A CA 1
ATOM 745 C C . GLY A 1 96 ? -17.406 -26.938 -2.104 1 92.31 96 GLY A C 1
ATOM 746 O O . GLY A 1 96 ? -17.641 -25.719 -2.088 1 92.31 96 GLY A O 1
ATOM 747 N N . TYR A 1 97 ? -17.047 -27.625 -1.103 1 93.31 97 TYR A N 1
ATOM 748 C CA . TYR A 1 97 ? -17.094 -27.094 0.257 1 93.31 97 TYR A CA 1
ATOM 749 C C . TYR A 1 97 ? -16.141 -25.906 0.41 1 93.31 97 TYR A C 1
ATOM 751 O O . TYR A 1 97 ? -16.438 -24.953 1.123 1 93.31 97 TYR A O 1
ATOM 759 N N . GLY A 1 98 ? -15.094 -25.938 -0.23 1 96.31 98 GLY A N 1
ATOM 760 C CA . GLY A 1 98 ? -14.109 -24.875 -0.142 1 96.31 98 GLY A CA 1
ATOM 761 C C . GLY A 1 98 ? -14.633 -23.531 -0.616 1 96.31 98 GLY A C 1
ATOM 762 O O . GLY A 1 98 ? -14.281 -22.484 -0.062 1 96.31 98 GLY A O 1
ATOM 763 N N . ARG A 1 99 ? -15.453 -23.594 -1.537 1 96.69 99 ARG A N 1
ATOM 764 C CA . ARG A 1 99 ? -16.047 -22.375 -2.053 1 96.69 99 ARG A CA 1
ATOM 765 C C . ARG A 1 99 ? -16.922 -21.703 -1.001 1 96.69 99 ARG A C 1
ATOM 767 O O . ARG A 1 99 ? -16.875 -20.484 -0.834 1 96.69 99 ARG A O 1
ATOM 774 N N . GLU A 1 100 ? -17.672 -22.5 -0.31 1 96.44 100 GLU A N 1
ATOM 775 C CA . GLU A 1 100 ? -18.531 -21.969 0.747 1 96.44 100 GLU A CA 1
ATOM 776 C C . GLU A 1 100 ? -17.719 -21.391 1.894 1 96.44 100 GLU A C 1
ATOM 778 O O . GLU A 1 100 ? -18.062 -20.359 2.451 1 96.44 100 GLU A O 1
ATOM 783 N N . GLU A 1 101 ? -16.672 -22.062 2.145 1 97.31 101 GLU A N 1
ATOM 784 C CA . GLU A 1 101 ? -15.797 -21.609 3.23 1 97.31 101 GLU A CA 1
ATOM 785 C C . GLU A 1 101 ? -15.133 -20.281 2.889 1 97.31 101 GLU A C 1
ATOM 787 O O . GLU A 1 101 ? -14.953 -19.438 3.764 1 97.31 101 GLU A O 1
ATOM 792 N N . ILE A 1 102 ? -14.742 -20.094 1.67 1 98.06 102 ILE A N 1
ATOM 793 C CA . ILE A 1 102 ? -14.164 -18.828 1.226 1 98.06 102 ILE A CA 1
ATOM 794 C C . ILE A 1 102 ? -15.172 -17.703 1.434 1 98.06 102 ILE A C 1
ATOM 796 O O . ILE A 1 102 ? -14.836 -16.641 1.984 1 98.06 102 ILE A O 1
ATOM 800 N N . LYS A 1 103 ? -16.344 -17.922 1.039 1 97.69 103 LYS A N 1
ATOM 801 C CA . LYS A 1 103 ? -17.391 -16.922 1.17 1 97.69 103 LYS A CA 1
ATOM 802 C C . LYS A 1 103 ? -17.656 -16.594 2.637 1 97.69 103 LYS A C 1
ATOM 804 O O . LYS A 1 103 ? -17.75 -15.414 3.004 1 97.69 103 LYS A O 1
ATOM 809 N N . ARG A 1 104 ? -17.734 -17.609 3.41 1 98 104 ARG A N 1
ATOM 810 C CA . ARG A 1 104 ? -17.984 -17.422 4.836 1 98 104 ARG A CA 1
ATOM 811 C C . ARG A 1 104 ? -16.844 -16.641 5.496 1 98 104 ARG A C 1
ATOM 813 O O . ARG A 1 104 ? -17.094 -15.68 6.223 1 98 104 ARG A O 1
ATOM 820 N N . SER A 1 105 ? -15.648 -17.062 5.266 1 98.5 105 SER A N 1
ATOM 821 C CA . SER A 1 105 ? -14.492 -16.391 5.852 1 98.5 105 SER A CA 1
ATOM 822 C C . SER A 1 105 ? -14.391 -14.945 5.387 1 98.5 105 SER A C 1
ATOM 824 O O . SER A 1 105 ? -14.062 -14.055 6.172 1 98.5 105 SER A O 1
ATOM 826 N N . THR A 1 106 ? -14.648 -14.742 4.074 1 98.69 106 THR A N 1
ATOM 827 C CA . THR A 1 106 ? -14.617 -13.391 3.529 1 98.69 106 THR A CA 1
ATOM 828 C C . THR A 1 106 ? -15.594 -12.484 4.281 1 98.69 106 THR A C 1
ATOM 830 O O . THR A 1 106 ? -15.25 -11.359 4.645 1 98.69 106 THR A O 1
ATOM 833 N N . GLU A 1 107 ? -16.703 -13.008 4.547 1 98.5 107 GLU A N 1
ATOM 834 C CA . GLU A 1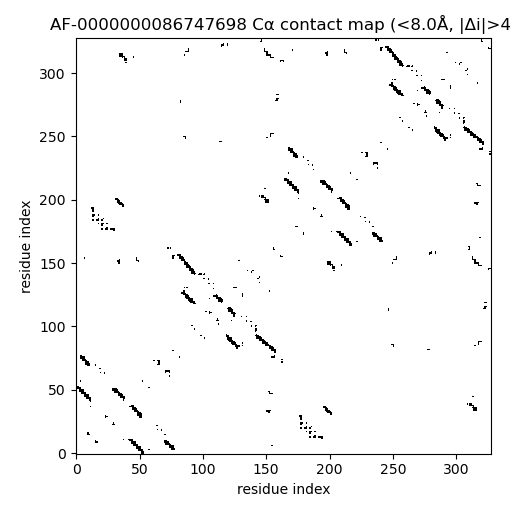 107 ? -17.719 -12.242 5.281 1 98.5 107 GLU A CA 1
ATOM 835 C C . GLU A 1 107 ? -17.266 -11.977 6.715 1 98.5 107 GLU A C 1
ATOM 837 O O . GLU A 1 107 ? -17.391 -10.852 7.211 1 98.5 107 GLU A O 1
ATOM 842 N N . ILE A 1 108 ? -16.797 -12.945 7.363 1 98.38 108 ILE A N 1
ATOM 843 C CA . ILE A 1 108 ? -16.375 -12.859 8.758 1 98.38 108 ILE A CA 1
ATOM 844 C C . ILE A 1 108 ? -15.305 -11.789 8.906 1 98.38 108 ILE A C 1
ATOM 846 O O . ILE A 1 108 ? -15.32 -11.008 9.859 1 98.38 108 ILE A O 1
ATOM 850 N N . PHE A 1 109 ? -14.469 -11.766 7.973 1 98.62 109 PHE A N 1
ATOM 851 C CA . PHE A 1 109 ? -13.336 -10.844 8.047 1 98.62 109 PHE A CA 1
ATOM 852 C C . PHE A 1 109 ? -13.664 -9.516 7.379 1 98.62 109 PHE A C 1
ATOM 854 O O . PHE A 1 109 ? -12.805 -8.648 7.258 1 98.62 109 PHE A O 1
ATOM 861 N N . ARG A 1 110 ? -14.812 -9.375 6.883 1 97.81 110 ARG A N 1
ATOM 862 C CA . ARG A 1 110 ? -15.305 -8.156 6.246 1 97.81 110 ARG A CA 1
ATOM 863 C C . ARG A 1 110 ? -14.516 -7.84 4.98 1 97.81 110 ARG A C 1
ATOM 865 O O . ARG A 1 110 ? -14.109 -6.695 4.762 1 97.81 110 ARG A O 1
ATOM 872 N N . GLY A 1 111 ? -14.242 -8.93 4.25 1 98.44 111 GLY A N 1
ATOM 873 C CA . GLY A 1 111 ? -13.633 -8.789 2.938 1 98.44 111 GLY A CA 1
ATOM 874 C C . GLY A 1 111 ? -14.648 -8.688 1.814 1 98.44 111 GLY A C 1
ATOM 875 O O . GLY A 1 111 ? -15.844 -8.516 2.064 1 98.44 111 GLY A O 1
ATOM 876 N N . GLN A 1 112 ? -14.141 -8.633 0.612 1 98.25 112 GLN A N 1
ATOM 877 C CA . GLN A 1 112 ? -14.969 -8.555 -0.587 1 98.25 112 GLN A CA 1
ATOM 878 C C . GLN A 1 112 ? -14.43 -9.469 -1.685 1 98.25 112 GLN A C 1
ATOM 880 O O . GLN A 1 112 ? -13.234 -9.461 -1.981 1 98.25 112 GLN A O 1
ATOM 885 N N . ILE A 1 113 ? -15.281 -10.227 -2.246 1 98.5 113 ILE A N 1
ATOM 886 C CA . ILE A 1 113 ? -14.906 -10.961 -3.445 1 98.5 113 ILE A CA 1
ATOM 887 C C . ILE A 1 113 ? -14.961 -10.039 -4.66 1 98.5 113 ILE A C 1
ATOM 889 O O . ILE A 1 113 ? -16.016 -9.484 -4.984 1 98.5 113 ILE A O 1
ATOM 893 N N . VAL A 1 114 ? -13.844 -9.938 -5.387 1 97.75 114 VAL A N 1
ATOM 894 C CA . VAL A 1 114 ? -13.773 -8.898 -6.41 1 97.75 114 VAL A CA 1
ATOM 895 C C . VAL A 1 114 ? -13.617 -9.539 -7.785 1 97.75 114 VAL A C 1
ATOM 897 O O . VAL A 1 114 ? -13.703 -8.859 -8.812 1 97.75 114 VAL A O 1
ATOM 900 N N . ASP A 1 115 ? -13.359 -10.781 -7.855 1 97.06 115 ASP A N 1
ATOM 901 C CA . ASP A 1 115 ? -13.281 -11.562 -9.086 1 97.06 115 ASP A CA 1
ATOM 902 C C . ASP A 1 115 ? -13.562 -13.039 -8.805 1 97.06 115 ASP A C 1
ATOM 904 O O . ASP A 1 115 ? -13.18 -13.562 -7.754 1 97.06 115 ASP A O 1
ATOM 908 N N . VAL A 1 116 ? -14.297 -13.656 -9.727 1 96.12 116 VAL A N 1
ATOM 909 C CA . VAL A 1 116 ? -14.664 -15.047 -9.492 1 96.12 116 VAL A CA 1
ATOM 910 C C . VAL A 1 116 ? -14.703 -15.805 -10.82 1 96.12 116 VAL A C 1
ATOM 912 O O . VAL A 1 116 ? -15.195 -15.281 -11.828 1 96.12 116 VAL A O 1
ATOM 915 N N . THR A 1 117 ? -14.102 -16.859 -10.852 1 95.25 117 THR A N 1
ATOM 916 C CA . THR A 1 117 ? -14.312 -17.875 -11.891 1 95.25 117 THR A CA 1
ATOM 917 C C . THR A 1 117 ? -14.938 -19.125 -11.297 1 95.25 117 THR A C 1
ATOM 919 O O . THR A 1 117 ? -15.422 -19.109 -10.164 1 95.25 117 THR A O 1
ATOM 922 N N . SER A 1 118 ? -14.961 -20.203 -12.102 1 94.12 118 SER A N 1
ATOM 923 C CA . SER A 1 118 ? -15.555 -21.438 -11.602 1 94.12 118 SER A CA 1
ATOM 924 C C . SER A 1 118 ? -14.734 -22.031 -10.469 1 94.12 118 SER A C 1
ATOM 926 O O . SER A 1 118 ? -15.273 -22.719 -9.594 1 94.12 118 SER A O 1
ATOM 928 N N . THR A 1 119 ? -13.469 -21.719 -10.43 1 95.19 119 THR 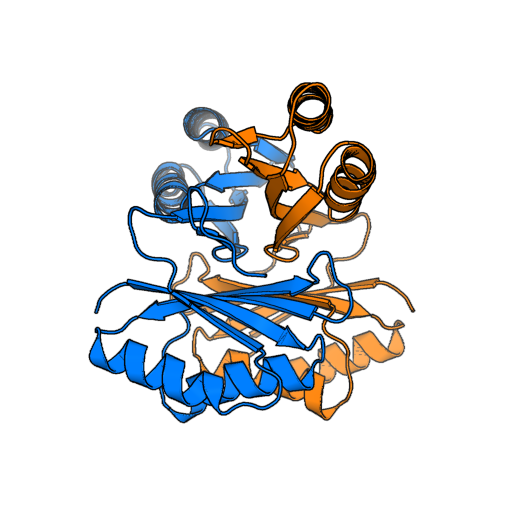A N 1
ATOM 929 C CA . THR A 1 119 ? -12.648 -22.391 -9.438 1 95.19 119 THR A CA 1
ATOM 930 C C . THR A 1 119 ? -11.812 -21.391 -8.641 1 95.19 119 THR A C 1
ATOM 932 O O . THR A 1 119 ? -11.188 -21.75 -7.641 1 95.19 119 THR A O 1
ATOM 935 N N . LEU A 1 120 ? -11.812 -20.109 -9.086 1 97.06 120 LEU A N 1
ATOM 936 C CA . LEU A 1 120 ? -10.945 -19.125 -8.453 1 97.06 120 LEU A CA 1
ATOM 937 C C . LEU A 1 120 ? -11.758 -17.953 -7.895 1 97.06 120 LEU A C 1
ATOM 939 O O . LEU A 1 120 ? -12.703 -17.484 -8.531 1 97.06 120 LEU A O 1
ATOM 943 N N . TYR A 1 121 ? -11.383 -17.531 -6.73 1 97.88 121 TYR A N 1
ATOM 944 C CA . TYR A 1 121 ? -11.93 -16.359 -6.07 1 97.88 121 TYR A CA 1
ATOM 945 C C . TYR A 1 121 ? -10.82 -15.359 -5.738 1 97.88 121 TYR A C 1
ATOM 947 O O . TYR A 1 121 ? -9.797 -15.734 -5.168 1 97.88 121 TYR A O 1
ATOM 955 N N . THR A 1 122 ? -10.961 -14.172 -6.152 1 98.31 122 THR A N 1
ATOM 956 C CA . THR A 1 122 ? -10.086 -13.109 -5.664 1 98.31 122 THR A CA 1
ATOM 957 C C . THR A 1 122 ? -10.766 -12.32 -4.551 1 98.31 122 THR A C 1
ATOM 959 O O . THR A 1 122 ? -11.836 -11.734 -4.754 1 98.31 122 THR A O 1
ATOM 962 N N . VAL A 1 123 ? -10.148 -12.289 -3.416 1 98.62 123 VAL A N 1
ATOM 963 C CA . VAL A 1 123 ? -10.711 -11.625 -2.244 1 98.62 123 VAL A CA 1
ATOM 964 C C . VAL A 1 123 ? -9.883 -10.383 -1.907 1 98.62 123 VAL A C 1
ATOM 966 O O . VAL A 1 123 ? -8.648 -10.438 -1.887 1 98.62 123 VAL A O 1
ATOM 969 N N . GLN A 1 124 ? -10.523 -9.289 -1.752 1 98.81 124 GLN A N 1
ATOM 970 C CA . GLN A 1 124 ? -9.938 -8.062 -1.218 1 98.81 124 GLN A CA 1
ATOM 971 C C . GLN A 1 124 ? -10.133 -7.977 0.292 1 98.81 124 GLN A C 1
ATOM 973 O O . GLN A 1 124 ? -11.25 -8.164 0.792 1 98.81 124 GLN A O 1
ATOM 978 N N . LEU A 1 125 ? -9.125 -7.727 1.02 1 98.62 125 LEU A N 1
ATOM 979 C CA . LEU A 1 125 ? -9.188 -7.527 2.463 1 98.62 125 LEU A CA 1
ATOM 980 C C . LEU A 1 125 ? -8.43 -6.273 2.873 1 98.62 125 LEU A C 1
ATOM 982 O O . LEU A 1 125 ? -7.348 -5.992 2.342 1 98.62 125 LEU A O 1
ATOM 986 N N . VAL A 1 126 ? -8.969 -5.523 3.768 1 98.56 126 VAL A N 1
ATOM 987 C CA . VAL A 1 126 ? -8.352 -4.328 4.336 1 98.56 126 VAL A CA 1
ATOM 988 C C . VAL A 1 126 ? -8.32 -4.438 5.859 1 98.56 126 VAL A C 1
ATOM 990 O O . VAL A 1 126 ? -9.305 -4.848 6.477 1 98.56 126 VAL A O 1
ATOM 993 N N . GLY A 1 127 ? -7.289 -4.07 6.512 1 97.88 127 GLY A N 1
ATOM 994 C CA . GLY A 1 127 ? -7.16 -4.086 7.961 1 97.88 127 GLY A CA 1
ATOM 995 C C . GLY A 1 127 ? -5.723 -4.043 8.438 1 97.88 127 GLY A C 1
ATOM 996 O O . GLY A 1 127 ? -4.84 -3.566 7.719 1 97.88 127 GLY A O 1
ATOM 997 N N . THR A 1 128 ? -5.539 -4.391 9.656 1 96.88 128 THR A N 1
ATOM 998 C CA . THR A 1 128 ? -4.176 -4.535 10.148 1 96.88 128 THR A CA 1
ATOM 999 C C . THR A 1 128 ? -3.508 -5.766 9.539 1 96.88 128 THR A C 1
ATOM 1001 O O . THR A 1 128 ? -4.188 -6.684 9.078 1 96.88 128 THR A O 1
ATOM 1004 N N . SER A 1 129 ? -2.189 -5.746 9.531 1 96.62 129 SER A N 1
ATOM 1005 C CA . SER A 1 129 ? -1.461 -6.891 8.992 1 96.62 129 SER A CA 1
ATOM 1006 C C . SER A 1 129 ? -1.861 -8.18 9.703 1 96.62 129 SER A C 1
ATOM 1008 O O . SER A 1 129 ? -1.979 -9.234 9.07 1 96.62 129 SER A O 1
ATOM 1010 N N . ASP A 1 130 ? -2.094 -8.078 11 1 96.75 130 ASP A N 1
ATOM 1011 C CA . ASP A 1 130 ? -2.496 -9.242 11.773 1 96.75 130 ASP A CA 1
ATOM 1012 C C . ASP A 1 130 ? -3.846 -9.781 11.297 1 96.75 130 ASP A C 1
ATOM 1014 O O . ASP A 1 130 ? -4.051 -10.992 11.234 1 96.75 130 ASP A O 1
ATOM 1018 N N . LYS A 1 131 ? -4.719 -8.883 11.047 1 97.81 131 LYS A N 1
ATOM 1019 C CA . LYS A 1 131 ? -6.023 -9.297 10.531 1 97.81 131 LYS A CA 1
ATOM 1020 C C . LYS A 1 131 ? -5.883 -10.031 9.203 1 97.81 131 LYS A C 1
ATOM 1022 O O . LYS A 1 131 ? -6.523 -11.062 8.984 1 97.81 131 LYS A O 1
ATOM 1027 N N . LEU A 1 132 ? -5.117 -9.477 8.312 1 98.31 132 LEU A N 1
ATOM 1028 C CA . LEU A 1 132 ? -4.914 -10.094 7.008 1 98.31 132 LEU A CA 1
ATOM 1029 C C . LEU A 1 132 ? -4.289 -11.477 7.152 1 98.31 132 LEU A C 1
ATOM 1031 O O . LEU A 1 132 ? -4.711 -12.43 6.488 1 98.31 132 LEU A O 1
ATOM 1035 N N . ASP A 1 133 ? -3.33 -11.594 8.047 1 97.75 133 ASP A N 1
ATOM 1036 C CA . ASP A 1 133 ? -2.695 -12.883 8.297 1 97.75 133 ASP A CA 1
ATOM 1037 C C . ASP A 1 133 ? -3.703 -13.891 8.836 1 97.75 133 ASP A C 1
ATOM 1039 O O . ASP A 1 133 ? -3.676 -15.07 8.461 1 97.75 133 ASP A O 1
ATOM 1043 N N . ALA A 1 134 ? -4.527 -13.43 9.688 1 98.44 134 ALA A N 1
ATOM 1044 C CA . ALA A 1 134 ? -5.543 -14.297 10.281 1 98.44 134 ALA A CA 1
ATOM 1045 C C . ALA A 1 134 ? -6.488 -14.844 9.211 1 98.44 134 ALA A C 1
ATOM 1047 O O . ALA A 1 134 ? -6.906 -16 9.273 1 98.44 134 ALA A O 1
ATOM 1048 N N . PHE A 1 135 ? -6.84 -14.016 8.289 1 98.62 135 PHE A N 1
ATOM 1049 C CA . PHE A 1 135 ? -7.684 -14.469 7.188 1 98.62 135 PHE A CA 1
ATOM 1050 C C . PHE A 1 135 ? -7.004 -15.586 6.406 1 98.62 135 PHE A C 1
ATOM 1052 O O . PHE A 1 135 ? -7.625 -16.609 6.117 1 98.62 135 PHE A O 1
ATOM 1059 N N . LEU A 1 136 ? -5.727 -15.344 6.031 1 98.12 136 LEU A N 1
ATOM 1060 C CA . LEU A 1 136 ? -4.984 -16.359 5.285 1 98.12 136 LEU A CA 1
ATOM 1061 C C . LEU A 1 136 ? -4.949 -17.672 6.047 1 98.12 136 LEU A C 1
ATOM 1063 O O . LEU A 1 136 ? -5.133 -18.75 5.461 1 98.12 136 LEU A O 1
ATOM 1067 N N . ASP A 1 137 ? -4.727 -17.578 7.324 1 97.75 137 ASP A N 1
ATOM 1068 C CA . ASP A 1 137 ? -4.695 -18.766 8.156 1 97.75 137 ASP A CA 1
ATOM 1069 C C . ASP A 1 137 ? -6.055 -19.469 8.164 1 97.75 137 ASP A C 1
ATOM 1071 O O . ASP A 1 137 ? -6.121 -20.703 8.133 1 97.75 137 ASP A O 1
ATOM 1075 N N . ALA A 1 138 ? -7.082 -18.688 8.188 1 97.44 138 ALA A N 1
ATOM 1076 C CA . ALA A 1 138 ? -8.445 -19.219 8.289 1 97.44 138 ALA A CA 1
ATOM 1077 C C . ALA A 1 138 ? -8.828 -19.984 7.031 1 97.44 138 ALA A C 1
ATOM 1079 O O . ALA A 1 138 ? -9.578 -20.953 7.102 1 97.44 138 ALA A O 1
ATOM 1080 N N . VAL A 1 139 ? -8.305 -19.625 5.871 1 97.44 139 VAL A N 1
ATOM 1081 C CA . VAL A 1 139 ? -8.781 -20.203 4.617 1 97.44 139 VAL A CA 1
ATOM 1082 C C . VAL A 1 139 ? -7.832 -21.312 4.18 1 97.44 139 VAL A C 1
ATOM 1084 O O . VAL A 1 139 ? -8.125 -22.062 3.236 1 97.44 139 VAL A O 1
ATOM 1087 N N . ARG A 1 140 ? -6.762 -21.422 4.793 1 95.81 140 ARG A N 1
ATOM 1088 C CA . ARG A 1 140 ? -5.672 -22.266 4.336 1 95.81 140 ARG A CA 1
ATOM 1089 C C . ARG A 1 140 ? -6.125 -23.719 4.227 1 95.81 140 ARG A C 1
ATOM 1091 O O . ARG A 1 140 ? -5.68 -24.453 3.336 1 95.81 140 ARG A O 1
ATOM 1098 N N . ASP A 1 141 ? -6.992 -24.203 5.07 1 94.69 141 ASP A N 1
ATOM 1099 C CA . ASP A 1 141 ? -7.398 -25.594 5.094 1 94.69 141 ASP A CA 1
ATOM 1100 C C . ASP A 1 141 ? -8.5 -25.875 4.07 1 94.69 141 ASP A C 1
ATOM 1102 O O . ASP A 1 141 ? -8.727 -27.016 3.68 1 94.69 141 ASP A O 1
ATOM 1106 N N . ALA A 1 142 ? -9.18 -24.844 3.67 1 95.62 142 ALA A N 1
ATOM 1107 C CA . ALA A 1 142 ? -10.367 -25.031 2.842 1 95.62 142 ALA A CA 1
ATOM 1108 C C . ALA A 1 142 ? -10.07 -24.688 1.383 1 95.62 142 ALA A C 1
ATOM 1110 O O . ALA A 1 142 ? -10.836 -25.047 0.489 1 95.62 142 ALA A O 1
ATOM 1111 N N . ALA A 1 143 ? -9.008 -23.984 1.132 1 97.06 143 ALA A N 1
ATOM 1112 C CA . ALA A 1 143 ? -8.695 -23.5 -0.209 1 97.06 143 ALA A CA 1
ATOM 1113 C C . ALA A 1 143 ? -7.188 -23.422 -0.422 1 97.06 143 ALA A C 1
ATOM 1115 O O . ALA A 1 143 ? -6.422 -23.344 0.541 1 97.06 143 ALA A O 1
ATOM 1116 N N . GLU A 1 144 ? -6.828 -23.438 -1.638 1 97.06 144 GLU A N 1
ATOM 1117 C CA . GLU A 1 144 ? -5.43 -23.203 -1.984 1 97.06 144 GLU A CA 1
ATOM 1118 C C . GLU A 1 144 ? -5.172 -21.719 -2.254 1 97.06 144 GLU A C 1
ATOM 1120 O O . GLU A 1 144 ? -5.844 -21.109 -3.09 1 97.06 144 GLU A O 1
ATOM 1125 N N . ILE A 1 145 ? -4.23 -21.172 -1.547 1 97.38 145 ILE A N 1
ATOM 1126 C CA . ILE A 1 145 ? -3.793 -19.812 -1.825 1 97.38 145 ILE A CA 1
ATOM 1127 C C . ILE A 1 145 ? -2.865 -19.812 -3.037 1 97.38 145 ILE A C 1
ATOM 1129 O O . ILE A 1 145 ? -1.744 -20.312 -2.971 1 97.38 145 ILE A O 1
ATOM 1133 N N . VAL A 1 146 ? -3.316 -19.172 -4.062 1 96.75 146 VAL A N 1
ATOM 1134 C CA . VAL A 1 146 ? -2.539 -19.344 -5.289 1 96.75 146 VAL A CA 1
ATOM 1135 C C . VAL A 1 146 ? -1.782 -18.047 -5.598 1 96.75 146 VAL A C 1
ATOM 1137 O O . VAL A 1 146 ? -0.79 -18.062 -6.332 1 96.75 146 VAL A O 1
ATOM 1140 N N . GLU A 1 147 ? -2.25 -16.969 -5.094 1 97.19 147 GLU A N 1
ATOM 1141 C CA . GLU A 1 147 ? -1.592 -15.695 -5.336 1 97.19 147 GLU A CA 1
ATOM 1142 C C . GLU A 1 147 ? -1.948 -14.68 -4.258 1 97.19 147 GLU A C 1
ATOM 1144 O O . GLU A 1 147 ? -3.109 -14.57 -3.857 1 97.19 147 GLU A O 1
ATOM 1149 N N . VAL A 1 148 ? -0.97 -14 -3.73 1 97.62 148 VAL A N 1
ATOM 1150 C CA . VAL A 1 148 ? -1.169 -12.969 -2.721 1 97.62 148 VAL A CA 1
ATOM 1151 C C . VAL A 1 148 ? -0.469 -11.68 -3.154 1 97.62 148 VAL A C 1
ATOM 1153 O O . VAL A 1 148 ? 0.71 -11.703 -3.514 1 97.62 148 VAL A O 1
ATOM 1156 N N . ALA A 1 149 ? -1.161 -10.617 -3.197 1 97.88 149 ALA A N 1
ATOM 1157 C CA . ALA A 1 149 ? -0.61 -9.273 -3.377 1 97.88 149 ALA A CA 1
ATOM 1158 C C . ALA A 1 149 ? -1 -8.359 -2.219 1 97.88 149 ALA A C 1
ATOM 1160 O O . ALA A 1 149 ? -2.188 -8.133 -1.971 1 97.88 149 ALA A O 1
ATOM 1161 N N . ARG A 1 150 ? -0.016 -7.836 -1.539 1 98.31 150 ARG A N 1
ATOM 1162 C CA . ARG A 1 150 ? -0.215 -6.969 -0.382 1 98.31 150 ARG A CA 1
ATOM 1163 C C . ARG A 1 150 ? 0.391 -5.59 -0.619 1 98.31 150 ARG A C 1
ATOM 1165 O O . ARG A 1 150 ? 1.438 -5.469 -1.259 1 98.31 150 ARG A O 1
ATOM 1172 N N . SER A 1 151 ? -0.18 -4.578 -0.075 1 98.19 151 SER A N 1
ATOM 1173 C CA . SER A 1 151 ? 0.312 -3.219 -0.282 1 98.19 151 SER A CA 1
ATOM 1174 C C . SER A 1 151 ? 1.498 -2.916 0.627 1 98.19 151 SER A C 1
ATOM 1176 O O . SER A 1 151 ? 2.285 -2.008 0.349 1 98.19 151 SER A O 1
ATOM 1178 N N . GLY A 1 152 ? 1.626 -3.566 1.665 1 97 152 GLY A N 1
ATOM 1179 C CA . GLY A 1 152 ? 2.381 -3.027 2.785 1 97 152 GLY A CA 1
ATOM 1180 C C . GLY A 1 152 ? 1.591 -2.037 3.617 1 97 152 GLY A C 1
ATOM 1181 O O . GLY A 1 152 ? 0.5 -1.619 3.225 1 97 152 GLY A O 1
ATOM 1182 N N . ILE A 1 153 ? 2.197 -1.59 4.66 1 97.19 153 ILE A N 1
ATOM 1183 C CA . ILE A 1 153 ? 1.468 -0.802 5.648 1 97.19 153 ILE A CA 1
ATOM 1184 C C . ILE A 1 153 ? 1.476 0.67 5.242 1 97.19 153 ILE A C 1
ATOM 1186 O O . ILE A 1 153 ? 2.498 1.189 4.785 1 97.19 153 ILE A O 1
ATOM 1190 N N . VAL A 1 154 ? 0.349 1.277 5.426 1 97.88 154 VAL A N 1
ATOM 1191 C CA . VAL A 1 154 ? 0.239 2.732 5.465 1 97.88 154 VAL A CA 1
ATOM 1192 C C . VAL A 1 154 ? -0.246 3.176 6.844 1 97.88 154 VAL A C 1
ATOM 1194 O O . VAL A 1 154 ? -1.008 2.461 7.5 1 97.88 154 VAL A O 1
ATOM 1197 N N . GLY A 1 155 ? 0.252 4.289 7.27 1 97.56 155 GLY A N 1
ATOM 1198 C CA . GLY A 1 155 ? -0.168 4.715 8.594 1 97.56 155 GLY A CA 1
ATOM 1199 C C . GLY A 1 155 ? -0.022 6.207 8.812 1 97.56 155 GLY A C 1
ATOM 1200 O O . GLY A 1 155 ? 0.73 6.875 8.102 1 97.56 155 GLY A O 1
ATOM 1201 N N . VAL A 1 156 ? -0.803 6.715 9.742 1 97.44 156 VAL A N 1
ATOM 1202 C CA . VAL A 1 156 ? -0.717 8.094 10.195 1 97.44 156 VAL A CA 1
ATOM 1203 C C . VAL A 1 156 ? -0.89 8.148 11.711 1 97.44 156 VAL A C 1
ATOM 1205 O O . VAL A 1 156 ? -1.558 7.297 12.297 1 97.44 156 VAL A O 1
ATOM 1208 N N . SER A 1 157 ? -0.245 9.117 12.281 1 96.94 157 SER A N 1
ATOM 1209 C CA . SER A 1 157 ? -0.4 9.297 13.727 1 96.94 157 SER A CA 1
ATOM 1210 C C . SER A 1 157 ? -1.832 9.68 14.086 1 96.94 157 SER A C 1
ATOM 1212 O O . SER A 1 157 ? -2.506 10.367 13.312 1 96.94 157 SER A O 1
ATOM 1214 N N . ARG A 1 158 ? -2.281 9.281 15.242 1 95.88 158 ARG A N 1
ATOM 1215 C CA . ARG A 1 158 ? -3.609 9.648 15.727 1 95.88 158 ARG A CA 1
ATOM 1216 C C . ARG A 1 158 ? -3.623 11.07 16.266 1 95.88 158 ARG A C 1
ATOM 1218 O O . ARG A 1 158 ? -2.566 11.648 16.547 1 95.88 158 ARG A O 1
ATOM 1225 N N . GLY A 1 159 ? -4.793 11.594 16.375 1 92.31 159 GLY A N 1
ATOM 1226 C CA . GLY A 1 159 ? -4.992 12.875 17.031 1 92.31 159 GLY A CA 1
ATOM 1227 C C . GLY A 1 159 ? -4.449 14.047 16.234 1 92.31 159 GLY A C 1
ATOM 1228 O O . GLY A 1 159 ? -4.633 14.109 15.016 1 92.31 159 GLY A O 1
ATOM 1229 N N . ASP A 1 160 ? -3.717 14.891 16.969 1 90.5 160 ASP A N 1
ATOM 1230 C CA . ASP A 1 160 ? -3.379 16.188 16.375 1 90.5 160 ASP A CA 1
ATOM 1231 C C . ASP A 1 160 ? -2 16.141 15.719 1 90.5 160 ASP A C 1
ATOM 1233 O O . ASP A 1 160 ? -1.584 17.109 15.078 1 90.5 160 ASP A O 1
ATOM 1237 N N . LYS A 1 161 ? -1.396 15.047 15.906 1 91.19 161 LYS A N 1
ATOM 1238 C CA . LYS A 1 161 ? -0.076 14.938 15.289 1 91.19 161 LYS A CA 1
ATOM 1239 C C . LYS A 1 161 ? -0.181 14.82 13.773 1 91.19 161 LYS A C 1
ATOM 1241 O O . LYS A 1 161 ? -0.939 13.992 13.258 1 91.19 161 LYS A O 1
ATOM 1246 N N . ILE A 1 162 ? 0.546 15.68 13.047 1 90.69 162 ILE A N 1
ATOM 1247 C CA . ILE A 1 162 ? 0.505 15.742 11.594 1 90.69 162 ILE A CA 1
ATOM 1248 C C . ILE A 1 162 ? 1.927 15.734 11.031 1 90.69 162 ILE A C 1
ATOM 1250 O O . ILE A 1 162 ? 2.803 16.438 11.539 1 90.69 162 ILE A O 1
ATOM 1254 N N . MET A 1 163 ? 2.064 14.875 10.133 1 82.25 163 MET A N 1
ATOM 1255 C CA . MET A 1 163 ? 3.33 14.906 9.406 1 82.25 163 MET A CA 1
ATOM 1256 C C . MET A 1 163 ? 3.186 15.664 8.094 1 82.25 163 MET A C 1
ATOM 1258 O O . MET A 1 163 ? 2.543 15.188 7.16 1 82.25 163 MET A O 1
ATOM 1262 N N . ARG A 1 164 ? 3.406 16.922 8.078 1 71.69 164 ARG A N 1
ATOM 1263 C CA . ARG A 1 164 ? 3.289 17.766 6.883 1 71.69 164 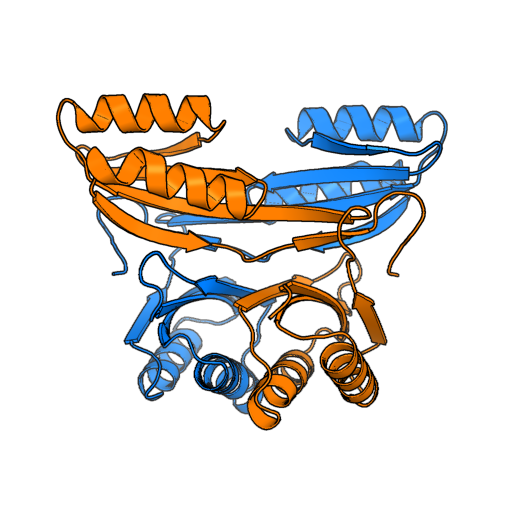ARG A CA 1
ATOM 1264 C C . ARG A 1 164 ? 4.645 18.328 6.484 1 71.69 164 ARG A C 1
ATOM 1266 O O . ARG A 1 164 ? 5.512 18.547 7.332 1 71.69 164 ARG A O 1
ATOM 1273 N N . MET B 1 1 ? 2.262 10.141 -21.656 1 71.94 1 MET B N 1
ATOM 1274 C CA . MET B 1 1 ? 2.799 8.789 -21.516 1 71.94 1 MET B CA 1
ATOM 1275 C C . MET B 1 1 ? 1.827 7.898 -20.75 1 71.94 1 MET B C 1
ATOM 1277 O O . MET B 1 1 ? 1.09 8.375 -19.891 1 71.94 1 MET B O 1
ATOM 1281 N N . MET B 1 2 ? 1.771 6.555 -21.234 1 89.44 2 MET B N 1
ATOM 1282 C CA . MET B 1 2 ? 0.703 5.656 -20.797 1 89.44 2 MET B CA 1
ATOM 1283 C C . MET B 1 2 ? 1.035 5.023 -19.453 1 89.44 2 MET B C 1
ATOM 1285 O O . MET B 1 2 ? 2.193 4.699 -19.188 1 89.44 2 MET B O 1
ATOM 1289 N N . ARG B 1 3 ? 0.127 5.004 -18.672 1 93.88 3 ARG B N 1
ATOM 1290 C CA . ARG B 1 3 ? 0.215 4.367 -17.375 1 93.88 3 ARG B CA 1
ATOM 1291 C C . ARG B 1 3 ? 0.458 2.869 -17.5 1 93.88 3 ARG B C 1
ATOM 1293 O O . ARG B 1 3 ? -0.215 2.191 -18.281 1 93.88 3 ARG B O 1
ATOM 1300 N N . ARG B 1 4 ? 1.485 2.385 -16.781 1 95.25 4 ARG B N 1
ATOM 1301 C CA . ARG B 1 4 ? 1.816 0.962 -16.75 1 95.25 4 ARG B CA 1
ATOM 1302 C C . ARG B 1 4 ? 1.912 0.442 -15.328 1 95.25 4 ARG B C 1
ATOM 1304 O O . ARG B 1 4 ? 2.422 1.134 -14.438 1 95.25 4 ARG B O 1
ATOM 1311 N N . ILE B 1 5 ? 1.409 -0.757 -15.141 1 96.81 5 ILE B N 1
ATOM 1312 C CA . ILE B 1 5 ? 1.523 -1.408 -13.844 1 96.81 5 ILE B CA 1
ATOM 1313 C C . ILE B 1 5 ? 2.273 -2.73 -13.992 1 96.81 5 ILE B C 1
ATOM 1315 O O . ILE B 1 5 ? 1.87 -3.594 -14.773 1 96.81 5 ILE B O 1
ATOM 1319 N N . LEU B 1 6 ? 3.34 -2.842 -13.219 1 97.31 6 LEU B N 1
ATOM 1320 C CA . LEU B 1 6 ? 4.148 -4.055 -13.234 1 97.31 6 LEU B CA 1
AT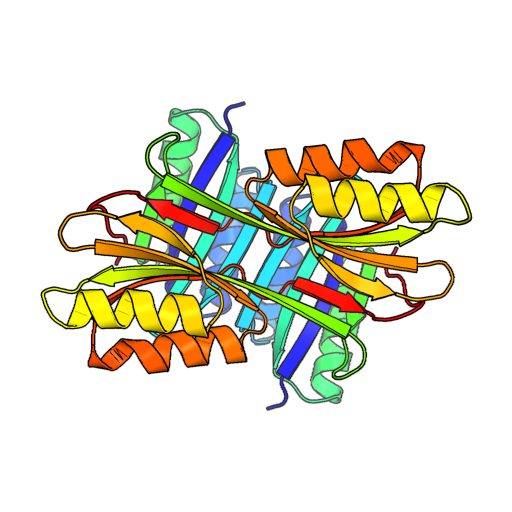OM 1321 C C . LEU B 1 6 ? 4.082 -4.773 -11.898 1 97.31 6 LEU B C 1
ATOM 1323 O O . LEU B 1 6 ? 4.117 -4.137 -10.844 1 97.31 6 LEU B O 1
ATOM 1327 N N . SER B 1 7 ? 3.896 -6.012 -11.945 1 97.75 7 SER B N 1
ATOM 1328 C CA . SER B 1 7 ? 4.027 -6.895 -10.789 1 97.75 7 SER B CA 1
ATOM 1329 C C . SER B 1 7 ? 5.309 -7.715 -10.859 1 97.75 7 SER B C 1
ATOM 1331 O O . SER B 1 7 ? 5.578 -8.367 -11.875 1 97.75 7 SER B O 1
ATOM 1333 N N . VAL B 1 8 ? 6.082 -7.668 -9.812 1 98.25 8 VAL B N 1
ATOM 1334 C CA . VAL B 1 8 ? 7.387 -8.32 -9.797 1 98.25 8 VAL B CA 1
ATOM 1335 C C . VAL B 1 8 ? 7.488 -9.25 -8.586 1 98.25 8 VAL B C 1
ATOM 1337 O O . VAL B 1 8 ? 7.316 -8.805 -7.449 1 98.25 8 VAL B O 1
ATOM 1340 N N . LEU B 1 9 ? 7.734 -10.484 -8.836 1 98.12 9 LEU B N 1
ATOM 1341 C CA . LEU B 1 9 ? 8.047 -11.445 -7.781 1 98.12 9 LEU B CA 1
ATOM 1342 C C . LEU B 1 9 ? 9.555 -11.539 -7.562 1 98.12 9 LEU B C 1
ATOM 1344 O O . LEU B 1 9 ? 10.312 -11.781 -8.508 1 98.12 9 LEU B O 1
ATOM 1348 N N . LEU B 1 10 ? 9.953 -11.336 -6.383 1 97.44 10 LEU B N 1
ATOM 1349 C CA . LEU B 1 10 ? 11.398 -11.336 -6.152 1 97.44 10 LEU B CA 1
ATOM 1350 C C . LEU B 1 10 ? 11.734 -11.969 -4.809 1 97.44 10 LEU B C 1
ATOM 1352 O O . LEU B 1 10 ? 10.844 -12.203 -3.986 1 97.44 10 LEU B O 1
ATOM 1356 N N . GLU B 1 11 ? 12.961 -12.273 -4.621 1 97.12 11 GLU B N 1
ATOM 1357 C CA . GLU B 1 11 ? 13.453 -12.773 -3.34 1 97.12 11 GLU B CA 1
ATOM 1358 C C . GLU B 1 11 ? 13.227 -11.766 -2.225 1 97.12 11 GLU B C 1
ATOM 1360 O O . GLU B 1 11 ? 13.375 -10.555 -2.436 1 97.12 11 GLU B O 1
ATOM 1365 N N . ASN B 1 12 ? 12.914 -12.32 -1.091 1 95.44 12 ASN B N 1
ATOM 1366 C CA . ASN B 1 12 ? 12.641 -11.453 0.046 1 95.44 12 ASN B CA 1
ATOM 1367 C C . ASN B 1 12 ? 13.922 -11.008 0.733 1 95.44 12 ASN B C 1
ATOM 1369 O O . ASN B 1 12 ? 14.242 -11.469 1.831 1 95.44 12 ASN B O 1
ATOM 1373 N N . GLU B 1 13 ? 14.586 -10.117 0.143 1 92.38 13 GLU B N 1
ATOM 1374 C CA . GLU B 1 13 ? 15.836 -9.547 0.638 1 92.38 13 GLU B CA 1
ATOM 1375 C C . GLU B 1 13 ? 15.93 -8.055 0.327 1 92.38 13 GLU B C 1
ATOM 1377 O O . GLU B 1 13 ? 15.492 -7.609 -0.737 1 92.38 13 GLU B O 1
ATOM 1382 N N . SER B 1 14 ? 16.547 -7.352 1.248 1 88.62 14 SER B N 1
ATOM 1383 C CA . SER B 1 14 ? 16.672 -5.906 1.087 1 88.62 14 SER B CA 1
ATOM 1384 C C . SER B 1 14 ? 17.469 -5.559 -0.162 1 88.62 14 SER B C 1
ATOM 1386 O O . SER B 1 14 ? 17.156 -4.594 -0.859 1 88.62 14 SER B O 1
ATOM 1388 N N . GLY B 1 15 ? 18.391 -6.379 -0.457 1 94.12 15 GLY B N 1
ATOM 1389 C CA . GLY B 1 15 ? 19.203 -6.152 -1.644 1 94.12 15 GLY B CA 1
ATOM 1390 C C . GLY B 1 15 ? 18.406 -6.246 -2.934 1 94.12 15 GLY B C 1
ATOM 1391 O O . GLY B 1 15 ? 18.672 -5.508 -3.885 1 94.12 15 GLY B O 1
ATOM 1392 N N . ALA B 1 16 ? 17.484 -7.145 -2.951 1 96.62 16 ALA B N 1
ATOM 1393 C CA . ALA B 1 16 ? 16.656 -7.348 -4.141 1 96.62 16 ALA B CA 1
ATOM 1394 C C . ALA B 1 16 ? 15.828 -6.105 -4.453 1 96.62 16 ALA B C 1
ATOM 1396 O O . ALA B 1 16 ? 15.812 -5.633 -5.594 1 96.62 16 ALA B O 1
ATOM 1397 N N . LEU B 1 17 ? 15.148 -5.574 -3.443 1 97.31 17 LEU B N 1
ATOM 1398 C CA . LEU B 1 17 ? 14.367 -4.348 -3.609 1 97.31 17 LEU B CA 1
ATOM 1399 C C . LEU B 1 17 ? 15.25 -3.205 -4.094 1 97.31 17 LEU B C 1
ATOM 1401 O O . LEU B 1 17 ? 14.898 -2.496 -5.039 1 97.31 17 LEU B O 1
ATOM 1405 N N . SER B 1 18 ? 16.344 -3.055 -3.516 1 96.88 18 SER B N 1
ATOM 1406 C CA . SER B 1 18 ? 17.281 -1.975 -3.85 1 96.88 18 SER B CA 1
ATOM 1407 C C . SER B 1 18 ? 17.734 -2.074 -5.297 1 96.88 18 SER B C 1
ATOM 1409 O O . SER B 1 18 ? 17.859 -1.062 -5.988 1 96.88 18 SER B O 1
ATOM 1411 N N . ARG B 1 19 ? 18 -3.252 -5.77 1 97.25 19 ARG B N 1
ATOM 1412 C CA . ARG B 1 19 ? 18.469 -3.443 -7.137 1 97.25 19 ARG B CA 1
ATOM 1413 C C . ARG B 1 19 ? 17.375 -3.088 -8.141 1 97.25 19 ARG B C 1
ATOM 1415 O O . ARG B 1 19 ? 17.641 -2.455 -9.164 1 97.25 19 ARG B O 1
ATOM 1422 N N . VAL B 1 20 ? 16.172 -3.43 -7.836 1 97.88 20 VAL B N 1
ATOM 1423 C CA . VAL B 1 20 ? 15.062 -3.119 -8.734 1 97.88 20 VAL B CA 1
ATOM 1424 C C . VAL B 1 20 ? 14.852 -1.607 -8.789 1 97.88 20 VAL B C 1
ATOM 1426 O O . VAL B 1 20 ? 14.797 -1.022 -9.875 1 97.88 20 VAL B O 1
ATOM 1429 N N . VAL B 1 21 ? 14.75 -0.996 -7.648 1 97.5 21 VAL B N 1
ATOM 1430 C CA . VAL B 1 21 ? 14.523 0.444 -7.59 1 97.5 21 VAL B CA 1
ATOM 1431 C C . VAL B 1 21 ? 15.711 1.181 -8.203 1 97.5 21 VAL B C 1
ATOM 1433 O O . VAL B 1 21 ? 15.539 2.188 -8.891 1 97.5 21 VAL B O 1
ATOM 1436 N N . GLY B 1 22 ? 16.844 0.686 -7.914 1 96.62 22 GLY B N 1
ATOM 1437 C CA . GLY B 1 22 ? 18.047 1.244 -8.508 1 96.62 22 GLY B CA 1
ATOM 1438 C C . GLY B 1 22 ? 18.031 1.222 -10.031 1 96.62 22 GLY B C 1
ATOM 1439 O O . GLY B 1 22 ? 18.438 2.188 -10.672 1 96.62 22 GLY B O 1
ATOM 1440 N N . LEU B 1 23 ? 17.609 0.128 -10.586 1 97.12 23 LEU B N 1
ATOM 1441 C CA . LEU B 1 23 ? 17.5 -0.005 -12.031 1 97.12 23 LEU B CA 1
ATOM 1442 C C . LEU B 1 23 ? 16.609 1.094 -12.617 1 97.12 23 LEU B C 1
ATOM 1444 O O . LEU B 1 23 ? 16.969 1.729 -13.609 1 97.12 23 LEU B O 1
ATOM 1448 N N . PHE B 1 24 ? 15.469 1.344 -12 1 97.12 24 PHE B N 1
ATOM 1449 C CA . PHE B 1 24 ? 14.547 2.375 -12.469 1 97.12 24 PHE B CA 1
ATOM 1450 C C . PHE B 1 24 ? 15.203 3.75 -12.414 1 97.12 24 PHE B C 1
ATOM 1452 O O . PHE B 1 24 ? 15.094 4.539 -13.352 1 97.12 24 PHE B O 1
ATOM 1459 N N . SER B 1 25 ? 15.852 3.979 -11.328 1 96 25 SER B N 1
ATOM 1460 C CA . SER B 1 25 ? 16.5 5.277 -11.148 1 96 25 SER B CA 1
ATOM 1461 C C . SER B 1 25 ? 17.641 5.473 -12.148 1 96 25 SER B C 1
ATOM 1463 O O . SER B 1 25 ? 17.734 6.527 -12.773 1 96 25 SER B O 1
ATOM 1465 N N . GLN B 1 26 ? 18.484 4.516 -12.32 1 94.62 26 GLN B N 1
ATOM 1466 C CA . GLN B 1 26 ? 19.656 4.59 -13.18 1 94.62 26 GLN B CA 1
ATOM 1467 C C . GLN B 1 26 ? 19.266 4.781 -14.641 1 94.62 26 GLN B C 1
ATOM 1469 O O . GLN B 1 26 ? 19.953 5.461 -15.398 1 94.62 26 GLN B O 1
ATOM 1474 N N . ARG B 1 27 ? 18.188 4.258 -15.039 1 93.94 27 ARG B N 1
ATOM 1475 C CA . ARG B 1 27 ? 17.781 4.297 -16.438 1 93.94 27 ARG B CA 1
ATOM 1476 C C . ARG B 1 27 ? 16.781 5.418 -16.688 1 93.94 27 ARG B C 1
ATOM 1478 O O . ARG B 1 27 ? 16.281 5.582 -17.797 1 93.94 27 ARG B O 1
ATOM 1485 N N . GLY B 1 28 ? 16.406 6.094 -15.602 1 92.81 28 GLY B N 1
ATOM 1486 C CA . GLY B 1 28 ? 15.531 7.25 -15.727 1 92.81 28 GLY B CA 1
ATOM 1487 C C . GLY B 1 28 ? 14.07 6.875 -15.875 1 92.81 28 GLY B C 1
ATOM 1488 O O . GLY B 1 28 ? 13.281 7.637 -16.438 1 92.81 28 GLY B O 1
ATOM 1489 N N . TYR B 1 29 ? 13.734 5.617 -15.492 1 93.88 29 TYR B N 1
ATOM 1490 C CA . TYR B 1 29 ? 12.328 5.227 -15.5 1 93.88 29 TYR B CA 1
ATOM 1491 C C . TYR B 1 29 ? 11.594 5.809 -14.297 1 93.88 29 TYR B C 1
ATOM 1493 O O . TYR B 1 29 ? 12.117 5.801 -13.18 1 93.88 29 TYR B O 1
ATOM 1501 N N . ASN B 1 30 ? 10.453 6.207 -14.523 1 91.81 30 ASN B N 1
ATOM 1502 C CA . ASN B 1 30 ? 9.664 6.809 -13.461 1 91.81 30 ASN B CA 1
ATOM 1503 C C . ASN B 1 30 ? 8.969 5.746 -12.609 1 91.81 30 ASN B C 1
ATOM 1505 O O . ASN B 1 30 ? 8.516 4.727 -13.125 1 91.81 30 ASN B O 1
ATOM 1509 N N . ILE B 1 31 ? 8.961 6.004 -11.336 1 96.69 31 ILE B N 1
ATOM 1510 C CA . ILE B 1 31 ? 8.125 5.242 -10.414 1 96.69 31 ILE B CA 1
ATOM 1511 C C . ILE B 1 31 ? 7.066 6.156 -9.805 1 96.69 31 ILE B C 1
ATOM 1513 O O . ILE B 1 31 ? 7.383 7.031 -9 1 96.69 31 ILE B O 1
ATOM 1517 N N . GLU B 1 32 ? 5.875 5.945 -10.18 1 95.69 32 GLU B N 1
ATOM 1518 C CA . GLU B 1 32 ? 4.777 6.742 -9.633 1 95.69 32 GLU B CA 1
ATOM 1519 C C . GLU B 1 32 ? 4.379 6.262 -8.242 1 95.69 32 GLU B C 1
ATOM 1521 O O . GLU B 1 32 ? 4.055 7.066 -7.371 1 95.69 32 GLU B O 1
ATOM 1526 N N . SER B 1 33 ? 4.324 5.023 -8.07 1 97.56 33 SER B N 1
ATOM 1527 C CA . SER B 1 33 ? 4.066 4.398 -6.777 1 97.56 33 SER B CA 1
ATOM 1528 C C . SER B 1 33 ? 4.652 2.992 -6.719 1 97.56 33 SER B C 1
ATOM 1530 O O . SER B 1 33 ? 4.949 2.393 -7.754 1 97.56 33 SER B O 1
ATOM 1532 N N . LEU B 1 34 ? 4.875 2.533 -5.547 1 98.25 34 LEU B N 1
ATOM 1533 C CA . LEU B 1 34 ? 5.48 1.223 -5.332 1 98.25 34 LEU B CA 1
ATOM 1534 C C . LEU B 1 34 ? 4.984 0.601 -4.031 1 98.25 34 LEU B C 1
ATOM 1536 O O . LEU B 1 34 ? 4.887 1.284 -3.01 1 98.25 34 LEU B O 1
ATOM 1540 N N . THR B 1 35 ? 4.625 -0.614 -4.109 1 98.56 35 THR B N 1
ATOM 1541 C CA . THR B 1 35 ? 4.363 -1.432 -2.93 1 98.56 35 THR B CA 1
ATOM 1542 C C . THR B 1 35 ? 5.234 -2.686 -2.939 1 98.56 35 THR B C 1
ATOM 1544 O O . THR B 1 35 ? 5.469 -3.277 -3.994 1 98.56 35 THR B O 1
ATOM 1547 N N . VAL B 1 36 ? 5.691 -3.047 -1.819 1 98.38 36 VAL B N 1
ATOM 1548 C CA . VAL B 1 36 ? 6.402 -4.312 -1.683 1 98.38 36 VAL B CA 1
ATOM 1549 C C . VAL B 1 36 ? 6.098 -4.934 -0.322 1 98.38 36 VAL B C 1
ATOM 1551 O O . VAL B 1 36 ? 6.168 -4.258 0.707 1 98.38 36 VAL B O 1
ATOM 1554 N N . ALA B 1 37 ? 5.758 -6.125 -0.318 1 98 37 ALA B N 1
ATOM 1555 C CA . ALA B 1 37 ? 5.406 -6.871 0.888 1 98 37 ALA B CA 1
ATOM 1556 C C . ALA B 1 37 ? 5.621 -8.367 0.689 1 98 37 ALA B C 1
ATOM 1558 O O . ALA B 1 37 ? 5.707 -8.844 -0.446 1 98 37 ALA B O 1
ATOM 1559 N N . PRO B 1 38 ? 5.691 -9.078 1.769 1 96.75 38 PRO B N 1
ATOM 1560 C CA . PRO B 1 38 ? 5.844 -10.523 1.645 1 96.75 38 PRO B CA 1
ATOM 1561 C C . PRO B 1 38 ? 4.625 -11.195 1.015 1 96.75 38 PRO B C 1
ATOM 1563 O O . PRO B 1 38 ? 3.504 -10.688 1.14 1 96.75 38 PRO B O 1
ATOM 1566 N N . THR B 1 39 ? 4.871 -12.289 0.315 1 96 39 THR B N 1
ATOM 1567 C CA . THR B 1 39 ? 3.787 -13.156 -0.133 1 96 39 THR B CA 1
ATOM 1568 C C . THR B 1 39 ? 3.457 -14.203 0.93 1 96 39 THR B C 1
ATOM 1570 O O . THR B 1 39 ? 3.846 -14.055 2.092 1 96 39 THR B O 1
ATOM 1573 N N . ASP B 1 40 ? 2.621 -15.117 0.52 1 93.25 40 ASP B N 1
ATOM 1574 C CA . ASP B 1 40 ? 2.34 -16.234 1.408 1 93.25 40 ASP B CA 1
ATOM 1575 C C . ASP B 1 40 ? 3.568 -17.125 1.57 1 93.25 40 ASP B C 1
ATOM 1577 O O . ASP B 1 40 ? 3.66 -17.906 2.529 1 93.25 40 ASP B O 1
ATOM 1581 N N . ASP B 1 41 ? 4.465 -17.125 0.621 1 94 41 ASP B N 1
ATOM 1582 C CA . ASP B 1 41 ? 5.797 -17.703 0.737 1 94 41 ASP B CA 1
ATOM 1583 C C . ASP B 1 41 ? 6.781 -16.703 1.343 1 94 41 ASP B C 1
ATOM 1585 O O . ASP B 1 41 ? 7.137 -15.711 0.706 1 94 41 ASP B O 1
ATOM 1589 N N . PRO B 1 42 ? 7.238 -16.984 2.541 1 92 42 PRO B N 1
ATOM 1590 C CA . PRO B 1 42 ? 8.047 -15.992 3.256 1 92 42 PRO B CA 1
ATOM 1591 C C . PRO B 1 42 ? 9.391 -15.727 2.576 1 92 42 PRO B C 1
ATOM 1593 O O . PRO B 1 42 ? 10.094 -14.781 2.932 1 92 42 PRO B O 1
ATOM 1596 N N . THR B 1 43 ? 9.805 -16.562 1.658 1 96 43 THR B N 1
ATOM 1597 C CA . THR B 1 43 ? 11.07 -16.359 0.966 1 96 43 THR B CA 1
ATOM 1598 C C . THR B 1 43 ? 10.898 -15.43 -0.228 1 96 43 THR B C 1
ATOM 1600 O O . THR B 1 43 ? 11.875 -15.047 -0.872 1 96 43 THR B O 1
ATOM 1603 N N . LEU B 1 44 ? 9.641 -15.039 -0.483 1 97.31 44 LEU B N 1
ATOM 1604 C CA . LEU B 1 44 ? 9.336 -14.219 -1.653 1 97.31 44 LEU B CA 1
ATOM 1605 C C . LEU B 1 44 ? 8.602 -12.945 -1.251 1 97.31 44 LEU B C 1
ATOM 1607 O O . LEU B 1 44 ? 7.844 -12.945 -0.278 1 97.31 44 LEU B O 1
ATOM 1611 N N . SER B 1 45 ? 8.852 -11.93 -1.955 1 97.75 45 SER B N 1
ATOM 1612 C CA . SER B 1 45 ? 8.094 -10.688 -1.891 1 97.75 45 SER B CA 1
ATOM 1613 C C . SER B 1 45 ? 7.496 -10.328 -3.25 1 97.75 45 SER B C 1
ATOM 1615 O O . SER B 1 45 ? 7.98 -10.797 -4.285 1 97.75 45 SER B O 1
ATOM 1617 N N . ARG B 1 46 ? 6.473 -9.68 -3.188 1 97.88 46 ARG B N 1
ATOM 1618 C CA . ARG B 1 46 ? 5.875 -9.148 -4.406 1 97.88 46 ARG B CA 1
ATOM 1619 C C . ARG B 1 46 ? 5.902 -7.621 -4.41 1 97.88 46 ARG B C 1
ATOM 1621 O O . ARG B 1 46 ? 5.574 -6.984 -3.404 1 97.88 46 ARG B O 1
ATOM 1628 N N . MET B 1 47 ? 6.316 -7.125 -5.504 1 98 47 MET B N 1
ATOM 1629 C CA . MET B 1 47 ? 6.391 -5.684 -5.727 1 98 47 MET B CA 1
ATOM 1630 C C . MET B 1 47 ? 5.449 -5.254 -6.844 1 98 47 MET B C 1
ATOM 1632 O O . MET B 1 47 ? 5.371 -5.914 -7.883 1 98 47 MET B O 1
ATOM 1636 N N . THR B 1 48 ? 4.668 -4.258 -6.625 1 98.31 48 THR B N 1
ATOM 1637 C CA . THR B 1 48 ? 3.865 -3.631 -7.672 1 98.31 48 THR B CA 1
ATOM 1638 C C . THR B 1 48 ? 4.363 -2.219 -7.961 1 98.31 48 THR B C 1
ATOM 1640 O O . THR B 1 48 ? 4.453 -1.389 -7.055 1 98.31 48 THR B O 1
ATOM 1643 N N . ILE B 1 49 ? 4.68 -2.008 -9.203 1 97.88 49 ILE B N 1
ATOM 1644 C CA . ILE B 1 49 ? 5.242 -0.73 -9.625 1 97.88 49 ILE B CA 1
ATOM 1645 C C . ILE B 1 49 ? 4.305 -0.058 -10.625 1 97.88 49 ILE B C 1
ATOM 1647 O O . ILE B 1 49 ? 3.975 -0.639 -11.664 1 97.88 49 ILE B O 1
ATOM 1651 N N . GLN B 1 50 ? 3.863 1.074 -10.273 1 97.25 50 GLN B N 1
ATOM 1652 C CA . GL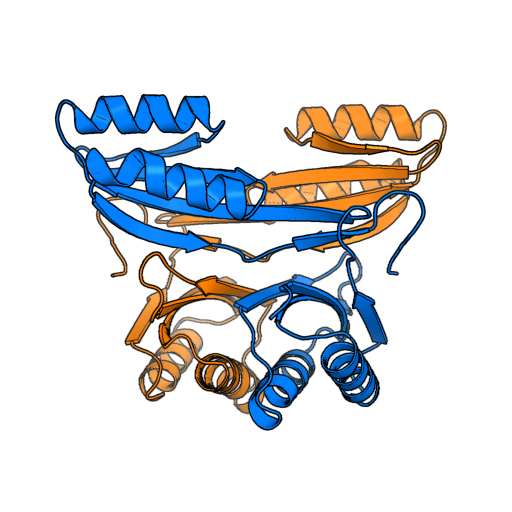N B 1 50 ? 3.201 1.916 -11.258 1 97.25 50 GLN B CA 1
ATOM 1653 C C . GLN B 1 50 ? 4.199 2.844 -11.945 1 97.25 50 GLN B C 1
ATOM 1655 O O . GLN B 1 50 ? 4.918 3.594 -11.281 1 97.25 50 GLN B O 1
ATOM 1660 N N . THR B 1 51 ? 4.242 2.775 -13.219 1 96.06 51 THR B N 1
ATOM 1661 C CA . THR B 1 51 ? 5.16 3.59 -14.008 1 96.06 51 THR B CA 1
ATOM 1662 C C . THR B 1 51 ? 4.469 4.113 -15.266 1 96.06 51 THR B C 1
ATOM 1664 O O . THR B 1 51 ? 3.246 4.035 -15.391 1 96.06 51 THR B O 1
ATOM 1667 N N . LYS B 1 52 ? 5.266 4.836 -16 1 94.31 52 LYS B N 1
ATOM 1668 C CA . LYS B 1 52 ? 4.77 5.375 -17.266 1 94.31 52 LYS B CA 1
ATOM 1669 C C . LYS B 1 52 ? 5.699 5.008 -18.422 1 94.31 52 LYS B C 1
ATOM 1671 O O . LYS B 1 52 ? 6.918 4.953 -18.25 1 94.31 52 LYS B O 1
ATOM 1676 N N . GLY B 1 53 ? 5.094 4.707 -19.578 1 93.06 53 GLY B N 1
ATOM 1677 C CA . GLY B 1 53 ? 5.898 4.418 -20.75 1 93.06 53 GLY B CA 1
ATOM 1678 C C . GLY B 1 53 ? 5.105 3.764 -21.875 1 93.06 53 GLY B C 1
ATOM 1679 O O . GLY B 1 53 ? 4.023 3.221 -21.625 1 93.06 53 GLY B O 1
ATOM 1680 N N . ASP B 1 54 ? 5.668 3.916 -23 1 93.56 54 ASP B N 1
ATOM 1681 C CA . ASP B 1 54 ? 5.051 3.221 -24.141 1 93.56 54 ASP B CA 1
ATOM 1682 C C . ASP B 1 54 ? 5.484 1.757 -24.172 1 93.56 54 ASP B C 1
ATOM 1684 O O . ASP B 1 54 ? 6.168 1.277 -23.266 1 93.56 54 ASP B O 1
ATOM 1688 N N . ALA B 1 55 ? 5.016 1.054 -25.188 1 92 55 ALA B N 1
ATOM 1689 C CA . ALA B 1 55 ? 5.262 -0.382 -25.281 1 92 55 ALA B CA 1
ATOM 1690 C C . ALA B 1 55 ? 6.758 -0.678 -25.344 1 92 55 ALA B C 1
ATOM 1692 O O . ALA B 1 55 ? 7.223 -1.672 -24.781 1 92 55 ALA B O 1
ATOM 1693 N N . ARG B 1 56 ? 7.488 0.111 -26.031 1 94.38 56 ARG B N 1
ATOM 1694 C CA . ARG B 1 56 ? 8.93 -0.086 -26.156 1 94.38 56 ARG B CA 1
ATOM 1695 C C . ARG B 1 56 ? 9.617 0.07 -24.797 1 94.38 56 ARG B C 1
ATOM 1697 O O . ARG B 1 56 ? 10.477 -0.741 -24.438 1 94.38 56 ARG B O 1
ATOM 1704 N N . VAL B 1 57 ? 9.242 1.13 -24.062 1 93.62 57 VAL B N 1
ATOM 1705 C CA . VAL B 1 57 ? 9.82 1.389 -22.75 1 93.62 57 VAL B CA 1
ATOM 1706 C C . VAL B 1 57 ? 9.508 0.225 -21.812 1 93.62 57 VAL B C 1
ATOM 1708 O O . VAL B 1 57 ? 10.383 -0.249 -21.094 1 93.62 57 VAL B O 1
ATOM 1711 N N . LEU B 1 58 ? 8.328 -0.224 -21.828 1 94.31 58 LEU B N 1
ATOM 1712 C CA . LEU B 1 58 ? 7.898 -1.33 -20.984 1 94.31 58 LEU B CA 1
ATOM 1713 C C . LEU B 1 58 ? 8.703 -2.592 -21.281 1 94.31 58 LEU B C 1
ATOM 1715 O O . LEU B 1 58 ? 9.109 -3.311 -20.375 1 94.31 58 LEU B O 1
ATOM 1719 N N . GLU B 1 59 ? 8.773 -2.84 -22.547 1 95.56 59 GLU B N 1
ATOM 1720 C CA . GLU B 1 59 ? 9.555 -4 -22.969 1 95.56 59 GLU B CA 1
ATOM 1721 C C . GLU B 1 59 ? 10.984 -3.93 -22.438 1 95.56 59 GLU B C 1
ATOM 1723 O O . GLU B 1 59 ? 11.531 -4.934 -21.969 1 95.56 59 GLU B O 1
ATOM 1728 N N . GLN B 1 60 ? 11.578 -2.799 -22.531 1 96.75 60 GLN B N 1
ATOM 1729 C CA . GLN B 1 60 ? 12.938 -2.598 -22.031 1 96.75 60 GLN B CA 1
ATOM 1730 C C . GLN B 1 60 ? 13.008 -2.791 -20.531 1 96.75 60 GLN B C 1
ATOM 1732 O O . GLN B 1 60 ? 13.945 -3.416 -20.016 1 96.75 60 GLN B O 1
ATOM 1737 N N . ILE B 1 61 ? 12.039 -2.244 -19.812 1 97.19 61 ILE B N 1
ATOM 1738 C CA . ILE B 1 61 ? 11.984 -2.391 -18.359 1 97.19 61 ILE B CA 1
ATOM 1739 C C . ILE B 1 61 ? 11.938 -3.873 -17.984 1 97.19 61 ILE B C 1
ATOM 1741 O O . ILE B 1 61 ? 12.695 -4.332 -17.141 1 97.19 61 ILE B O 1
ATOM 1745 N N . GLU B 1 62 ? 11.062 -4.555 -18.641 1 97 62 GLU B N 1
ATOM 1746 C CA . GLU B 1 62 ? 10.898 -5.98 -18.359 1 97 62 GLU B CA 1
ATOM 1747 C C . GLU B 1 62 ? 12.188 -6.746 -18.625 1 97 62 GLU B C 1
ATOM 1749 O O . GLU B 1 62 ? 12.602 -7.59 -17.828 1 97 62 GLU B O 1
ATOM 1754 N N . LYS B 1 63 ? 12.75 -6.449 -19.734 1 97.31 63 LYS B N 1
ATOM 1755 C CA . LYS B 1 63 ? 14.008 -7.098 -20.109 1 97.31 63 LYS B CA 1
ATOM 1756 C C . LYS B 1 63 ? 15.086 -6.852 -19.047 1 97.31 63 LYS B C 1
ATOM 1758 O O . LYS B 1 63 ? 15.789 -7.777 -18.641 1 97.31 63 LYS B O 1
ATOM 1763 N N . GLN B 1 64 ? 15.258 -5.621 -18.609 1 97.88 64 GLN B N 1
ATOM 1764 C CA . GLN B 1 64 ? 16.266 -5.266 -17.625 1 97.88 64 GLN B CA 1
ATOM 1765 C C . GLN B 1 64 ? 15.984 -5.922 -16.281 1 97.88 64 GLN B C 1
ATOM 1767 O O . GLN B 1 64 ? 16.906 -6.344 -15.586 1 97.88 64 GLN B O 1
ATOM 1772 N N . LEU B 1 65 ? 14.719 -6.012 -15.883 1 98.06 65 LEU B N 1
ATOM 1773 C CA . LEU B 1 65 ? 14.344 -6.641 -14.617 1 98.06 65 LEU B CA 1
ATOM 1774 C C . LEU B 1 65 ? 14.68 -8.125 -14.633 1 98.06 65 LEU B C 1
ATOM 1776 O O . LEU B 1 65 ? 15.109 -8.68 -13.617 1 98.06 65 LEU B O 1
ATOM 1780 N N . HIS B 1 66 ? 14.508 -8.727 -15.766 1 97.19 66 HIS B N 1
ATOM 1781 C CA . HIS B 1 66 ? 14.758 -10.164 -15.891 1 97.19 66 HIS B CA 1
ATOM 1782 C C . HIS B 1 66 ? 16.25 -10.477 -15.734 1 97.19 66 HIS B C 1
ATOM 1784 O O . HIS B 1 66 ? 16.625 -11.617 -15.453 1 97.19 66 HIS B O 1
ATOM 1790 N N . LYS B 1 67 ? 17.016 -9.539 -15.891 1 97.06 67 LYS B N 1
ATOM 1791 C CA . LYS B 1 67 ? 18.453 -9.727 -15.758 1 97.06 67 LYS B CA 1
ATOM 1792 C C . LYS B 1 67 ? 18.891 -9.711 -14.297 1 97.06 67 LYS B C 1
ATOM 1794 O O . LYS B 1 67 ? 20.016 -10.102 -13.961 1 97.06 67 LYS B O 1
ATOM 1799 N N . LEU B 1 68 ? 18.078 -9.18 -13.461 1 97.56 68 LEU B N 1
ATOM 1800 C CA . LEU B 1 68 ? 18.406 -9.141 -12.047 1 97.56 68 LEU B CA 1
ATOM 1801 C C . LEU B 1 68 ? 18.266 -10.516 -11.406 1 97.56 68 LEU B C 1
ATOM 1803 O O . LEU B 1 68 ? 17.219 -11.156 -11.539 1 97.56 68 LEU B O 1
ATOM 1807 N N . VAL B 1 69 ? 19.172 -10.953 -10.664 1 96.06 69 VAL B N 1
ATOM 1808 C CA . VAL B 1 69 ? 19.266 -12.32 -10.164 1 96.06 69 VAL B CA 1
ATOM 1809 C C . VAL B 1 69 ? 18.141 -12.578 -9.156 1 96.06 69 VAL B C 1
ATOM 1811 O O . VAL B 1 69 ? 17.688 -13.711 -9 1 96.06 69 VAL B O 1
ATOM 1814 N N . ASP B 1 70 ? 17.672 -11.555 -8.492 1 96.75 70 ASP B N 1
ATOM 1815 C CA . ASP B 1 70 ? 16.719 -11.719 -7.41 1 96.75 70 ASP B CA 1
ATOM 1816 C C . ASP B 1 70 ? 15.281 -11.688 -7.941 1 96.75 70 ASP B C 1
ATOM 1818 O O . ASP B 1 70 ? 14.328 -11.898 -7.184 1 96.75 70 ASP B O 1
ATOM 1822 N N . VAL B 1 71 ? 15.148 -11.391 -9.234 1 98.19 71 VAL B N 1
ATOM 1823 C CA . VAL B 1 71 ? 13.82 -11.281 -9.828 1 98.19 71 VAL B CA 1
ATOM 1824 C C . VAL B 1 71 ? 13.398 -12.625 -10.422 1 98.19 71 VAL B C 1
ATOM 1826 O O . VAL B 1 71 ? 14.109 -13.195 -11.25 1 98.19 71 VAL B O 1
ATOM 1829 N N . LEU B 1 72 ? 12.273 -13.078 -9.992 1 97.56 72 LEU B N 1
ATOM 1830 C CA . LEU B 1 72 ? 11.812 -14.391 -10.438 1 97.56 72 LEU B CA 1
ATOM 1831 C C . LEU B 1 72 ? 10.805 -14.258 -11.57 1 97.56 72 LEU B C 1
ATOM 1833 O O . LEU B 1 72 ? 10.828 -15.039 -12.531 1 97.56 72 LEU B O 1
ATOM 1837 N N . ARG B 1 73 ? 9.906 -13.352 -11.461 1 97.12 73 ARG B N 1
ATOM 1838 C CA . ARG B 1 73 ? 8.852 -13.156 -12.445 1 97.12 73 ARG B CA 1
ATOM 1839 C C . ARG B 1 73 ? 8.492 -11.68 -12.586 1 97.12 73 ARG B C 1
ATOM 1841 O O . ARG B 1 73 ? 8.531 -10.93 -11.602 1 97.12 73 ARG B O 1
ATOM 1848 N N . VAL B 1 74 ? 8.195 -11.266 -13.766 1 97.44 74 VAL B N 1
ATOM 1849 C CA . VAL B 1 74 ? 7.68 -9.938 -14.07 1 97.44 74 VAL B CA 1
ATOM 1850 C C . VAL B 1 74 ? 6.422 -10.055 -14.93 1 97.44 74 VAL B C 1
ATOM 1852 O O . VAL B 1 74 ? 6.418 -10.766 -15.938 1 97.44 74 VAL B O 1
ATOM 1855 N N . SER B 1 75 ? 5.434 -9.359 -14.508 1 95.31 75 SER B N 1
ATOM 1856 C CA . SER B 1 75 ? 4.195 -9.359 -15.281 1 95.31 75 SER B CA 1
ATOM 1857 C C . SER B 1 75 ? 3.584 -7.961 -15.344 1 95.31 75 SER B C 1
ATOM 1859 O O . SER B 1 75 ? 3.561 -7.246 -14.336 1 95.31 75 SER B O 1
ATOM 1861 N N . GLU B 1 76 ? 3.154 -7.613 -16.516 1 95.38 76 GLU B N 1
ATOM 1862 C CA . GLU B 1 76 ? 2.359 -6.395 -16.625 1 95.38 76 GLU B CA 1
ATOM 1863 C C . GLU B 1 76 ? 0.891 -6.656 -16.312 1 95.38 76 GLU B C 1
ATOM 1865 O O . GLU B 1 76 ? 0.316 -7.645 -16.781 1 95.38 76 GLU B O 1
ATOM 1870 N N . LEU B 1 77 ? 0.354 -5.832 -15.492 1 94.94 77 LEU B N 1
ATOM 1871 C CA . LEU B 1 77 ? -1.086 -5.859 -15.258 1 94.94 77 LEU B CA 1
ATOM 1872 C C . LEU B 1 77 ? -1.811 -4.941 -16.234 1 94.94 77 LEU B C 1
ATOM 1874 O O . LEU B 1 77 ? -1.847 -3.725 -16.047 1 94.94 77 LEU B O 1
ATOM 1878 N N . VAL B 1 78 ? -2.338 -5.555 -17.172 1 88.06 78 VAL B N 1
ATOM 1879 C CA . VAL B 1 78 ? -2.9 -4.824 -18.312 1 88.06 78 VAL B CA 1
ATOM 1880 C C . VAL B 1 78 ? -4.285 -4.293 -17.938 1 88.06 78 VAL B C 1
ATOM 1882 O O . VAL B 1 78 ? -5.066 -4.984 -17.281 1 88.06 78 VAL B O 1
ATOM 1885 N N . SER B 1 79 ? -4.562 -3.225 -18.547 1 79.31 79 SER B N 1
ATOM 1886 C CA . SER B 1 79 ? -5.84 -2.57 -18.281 1 79.31 79 SER B CA 1
ATOM 1887 C C . SER B 1 79 ? -7.008 -3.438 -18.75 1 79.31 79 SER B C 1
ATOM 1889 O O . SER B 1 79 ? -6.953 -4.051 -19.812 1 79.31 79 SER B O 1
ATOM 1891 N N . GLY B 1 80 ? -8.016 -3.461 -17.922 1 80.19 80 GLY B N 1
ATOM 1892 C CA . GLY B 1 80 ? -9.219 -4.211 -18.25 1 80.19 80 GLY B CA 1
ATOM 1893 C C . GLY B 1 80 ? -9.109 -5.688 -17.922 1 80.19 80 GLY B C 1
ATOM 1894 O O . GLY B 1 80 ? -10.117 -6.406 -17.938 1 80.19 80 GLY B O 1
ATOM 1895 N N . SER B 1 81 ? -7.992 -6.148 -17.562 1 91.12 81 SER B N 1
ATOM 1896 C CA . SER B 1 81 ? -7.82 -7.574 -17.297 1 91.12 81 SER B CA 1
ATOM 1897 C C . SER B 1 81 ? -7.18 -7.805 -15.93 1 91.12 81 SER B C 1
ATOM 1899 O O . SER B 1 81 ? -6.477 -8.797 -15.727 1 91.12 81 SER B O 1
ATOM 1901 N N . HIS B 1 82 ? -7.348 -6.773 -15.086 1 96.25 82 HIS B N 1
ATOM 1902 C CA . HIS B 1 82 ? -6.816 -6.941 -13.742 1 96.25 82 HIS B CA 1
ATOM 1903 C C . HIS B 1 82 ? -7.672 -6.203 -12.719 1 96.25 82 HIS B C 1
ATOM 1905 O O . HIS B 1 82 ? -8.461 -5.328 -13.078 1 96.25 82 HIS B O 1
ATOM 1911 N N . VAL B 1 83 ? -7.586 -6.637 -11.523 1 96.44 83 VAL B N 1
ATOM 1912 C CA . VAL B 1 83 ? -8.109 -5.902 -10.383 1 96.44 83 VAL B CA 1
ATOM 1913 C C . VAL B 1 83 ? -6.992 -5.098 -9.727 1 96.44 83 VAL B C 1
ATOM 1915 O O . VAL B 1 83 ? -5.906 -5.625 -9.469 1 96.44 83 VAL B O 1
ATOM 1918 N N . GLU B 1 84 ? -7.199 -3.832 -9.531 1 97.69 84 GLU B N 1
ATOM 1919 C CA . GLU B 1 84 ? -6.242 -3.004 -8.805 1 97.69 84 GLU B CA 1
ATOM 1920 C C . GLU B 1 84 ? -6.922 -2.238 -7.676 1 97.69 84 GLU B C 1
ATOM 1922 O O . GLU B 1 84 ? -8.078 -1.831 -7.801 1 97.69 84 GLU B O 1
ATOM 1927 N N . ARG B 1 85 ? -6.219 -2.074 -6.566 1 98.25 85 ARG B N 1
ATOM 1928 C CA . ARG B 1 85 ? -6.73 -1.355 -5.402 1 98.25 85 ARG B CA 1
ATOM 1929 C C . ARG B 1 85 ? -5.625 -0.545 -4.734 1 98.25 85 ARG B C 1
ATOM 1931 O O . ARG B 1 85 ? -4.445 -0.898 -4.824 1 98.25 85 ARG B O 1
ATOM 1938 N N . GLU B 1 86 ? -6.062 0.476 -4.207 1 98.56 86 GLU B N 1
ATOM 1939 C CA . GLU B 1 86 ? -5.23 1.367 -3.402 1 98.56 86 GLU B CA 1
ATOM 1940 C C . GLU B 1 86 ? -5.941 1.768 -2.111 1 98.56 86 GLU B C 1
ATOM 1942 O O . GLU B 1 86 ? -7.168 1.84 -2.068 1 98.56 86 GLU B O 1
ATOM 1947 N N . ILE B 1 87 ? -5.168 1.891 -1.053 1 98.69 87 ILE B N 1
ATOM 1948 C CA . ILE B 1 87 ? -5.738 2.402 0.188 1 98.69 87 ILE B CA 1
ATOM 1949 C C . ILE B 1 87 ? -5.098 3.744 0.536 1 98.69 87 ILE B C 1
ATOM 1951 O O . ILE B 1 87 ? -3.91 3.957 0.276 1 98.69 87 ILE B O 1
ATOM 1955 N N . MET B 1 88 ? -5.922 4.598 1.13 1 98.75 88 MET B N 1
ATOM 1956 C CA . MET B 1 88 ? -5.48 5.938 1.514 1 98.75 88 MET B CA 1
ATOM 1957 C C . MET B 1 88 ? -6 6.305 2.898 1 98.75 88 MET B C 1
ATOM 1959 O O . MET B 1 88 ? -7.16 6.043 3.221 1 98.75 88 MET B O 1
ATOM 1963 N N . LEU B 1 89 ? -5.141 6.785 3.711 1 98.62 89 LEU B N 1
ATOM 1964 C CA . LEU B 1 89 ? -5.496 7.508 4.926 1 98.62 89 LEU B CA 1
ATOM 1965 C C . LEU B 1 89 ? -5.293 9.008 4.742 1 98.62 89 LEU B C 1
ATOM 1967 O O . LEU B 1 89 ? -4.207 9.453 4.355 1 98.62 89 LEU B O 1
ATOM 1971 N N . VAL B 1 90 ? -6.336 9.766 5.023 1 98.19 90 VAL B N 1
ATOM 1972 C CA . VAL B 1 90 ? -6.227 11.211 4.828 1 98.19 90 VAL B CA 1
ATOM 1973 C C . VAL B 1 90 ? -6.758 11.938 6.062 1 98.19 90 VAL B C 1
ATOM 1975 O O . VAL B 1 90 ? -7.848 11.625 6.551 1 98.19 90 VAL B O 1
ATOM 1978 N N . LYS B 1 91 ? -5.926 12.836 6.551 1 97.56 91 LYS B N 1
ATOM 1979 C CA . LYS B 1 91 ? -6.324 13.703 7.652 1 97.56 91 LYS B CA 1
ATOM 1980 C C . LYS B 1 91 ? -6.879 15.031 7.133 1 97.56 91 LYS B C 1
ATOM 1982 O O . LYS B 1 91 ? -6.219 15.727 6.363 1 97.56 91 LYS B O 1
ATOM 1987 N N . LEU B 1 92 ? -8.055 15.305 7.609 1 98.19 92 LEU B N 1
ATOM 1988 C CA . LEU B 1 92 ? -8.773 16.5 7.176 1 98.19 92 LEU B CA 1
ATOM 1989 C C . LEU B 1 92 ? -9.086 17.406 8.359 1 98.19 92 LEU B C 1
ATOM 1991 O O . LEU B 1 92 ? -9.539 16.938 9.406 1 98.19 92 LEU B O 1
ATOM 1995 N N . GLN B 1 93 ? -8.797 18.625 8.164 1 97.81 93 GLN B N 1
ATOM 1996 C CA . GLN B 1 93 ? -9.141 19.625 9.156 1 97.81 93 GLN B CA 1
ATOM 1997 C C . GLN B 1 93 ? -10.367 20.438 8.727 1 97.81 93 GLN B C 1
ATOM 1999 O O . GLN B 1 93 ? -10.406 20.969 7.617 1 97.81 93 GLN B O 1
ATOM 2004 N N . ALA B 1 94 ? -11.312 20.438 9.602 1 96.5 94 ALA B N 1
ATOM 2005 C CA . ALA B 1 94 ? -12.523 21.172 9.273 1 96.5 94 ALA B CA 1
ATOM 2006 C C . ALA B 1 94 ? -13.266 21.594 10.539 1 96.5 94 ALA B C 1
ATOM 2008 O O . ALA B 1 94 ? -13.031 21.047 11.617 1 96.5 94 ALA B O 1
ATOM 2009 N N . SER B 1 95 ? -14.117 22.641 10.414 1 93.62 95 SER B N 1
ATOM 2010 C CA . SER B 1 95 ? -15.055 23.094 11.438 1 93.62 95 SER B CA 1
ATOM 2011 C C . SER B 1 95 ? -16.422 23.391 10.836 1 93.62 95 SER B C 1
ATOM 2013 O O . SER B 1 95 ? -16.547 23.547 9.617 1 93.62 95 SER B O 1
ATOM 2015 N N . GLY B 1 96 ? -17.484 23.328 11.734 1 92.31 96 GLY B N 1
ATOM 2016 C CA . GLY B 1 96 ? -18.828 23.688 11.305 1 92.31 96 GLY B CA 1
ATOM 2017 C C . GLY B 1 96 ? -19.297 22.875 10.117 1 92.31 96 GLY B C 1
ATOM 2018 O O . GLY B 1 96 ? -19.312 21.641 10.156 1 92.31 96 GLY B O 1
ATOM 2019 N N . TYR B 1 97 ? -19.547 23.562 9.102 1 93.5 97 TYR B N 1
ATOM 2020 C CA . TYR B 1 97 ? -20.094 22.984 7.879 1 93.5 97 TYR B CA 1
ATOM 2021 C C . TYR B 1 97 ? -19.109 21.984 7.277 1 93.5 97 TYR B C 1
ATOM 2023 O O . TYR B 1 97 ? -19.516 20.953 6.73 1 93.5 97 TYR B O 1
ATOM 2031 N N . GLY B 1 98 ? -17.906 22.219 7.395 1 96.44 98 GLY B N 1
ATOM 2032 C CA . GLY B 1 98 ? -16.891 21.344 6.84 1 96.44 98 GLY B CA 1
ATOM 2033 C C . GLY B 1 98 ? -16.906 19.953 7.441 1 96.44 98 GLY B C 1
ATOM 2034 O O . GLY B 1 98 ? -16.641 18.969 6.746 1 96.44 98 GLY B O 1
ATOM 2035 N N . ARG B 1 99 ? -17.234 19.922 8.625 1 96.75 99 ARG B N 1
ATOM 2036 C CA . ARG B 1 99 ? -17.312 18.625 9.297 1 96.75 99 ARG B CA 1
ATOM 2037 C C . ARG B 1 99 ? -18.422 17.766 8.711 1 96.75 99 ARG B C 1
ATOM 2039 O O . ARG B 1 99 ? -18.234 16.562 8.492 1 96.75 99 ARG B O 1
ATOM 2046 N N . GLU B 1 100 ? -19.531 18.375 8.445 1 96.44 100 GLU B N 1
ATOM 2047 C CA . GLU B 1 100 ? -20.656 17.672 7.852 1 96.44 100 GLU B CA 1
ATOM 2048 C C . GLU B 1 100 ? -20.328 17.203 6.438 1 96.44 100 GLU B C 1
ATOM 2050 O O . GLU B 1 100 ? -20.703 16.094 6.051 1 96.44 100 GLU B O 1
ATOM 2055 N N . GLU B 1 101 ? -19.641 18.047 5.785 1 97.38 101 GLU B N 1
ATOM 2056 C CA . GLU B 1 101 ? -19.266 17.703 4.414 1 97.38 101 GLU B CA 1
ATOM 2057 C C . GLU B 1 101 ? -18.297 16.531 4.375 1 97.38 101 GLU B C 1
ATOM 2059 O O . GLU B 1 101 ? -18.375 15.695 3.473 1 97.38 101 GLU B O 1
ATOM 2064 N N . ILE B 1 102 ? -17.375 16.453 5.289 1 98.06 102 ILE B N 1
ATOM 2065 C CA . ILE B 1 102 ? -16.453 15.336 5.383 1 98.06 102 ILE B CA 1
ATOM 2066 C C . ILE B 1 102 ? -17.234 14.039 5.594 1 98.06 102 ILE B C 1
ATOM 2068 O O . ILE B 1 102 ? -16.984 13.047 4.906 1 98.06 102 ILE B O 1
ATOM 2072 N N . LYS B 1 103 ? -18.141 14.078 6.465 1 97.69 103 LYS B N 1
ATOM 2073 C CA . LYS B 1 103 ? -18.938 12.891 6.766 1 97.69 103 LYS B CA 1
ATOM 2074 C C . LYS B 1 103 ? -19.75 12.453 5.551 1 97.69 103 LYS B C 1
ATOM 2076 O O . LYS B 1 103 ? -19.781 11.273 5.215 1 97.69 103 LYS B O 1
ATOM 2081 N N . ARG B 1 104 ? -20.328 13.414 4.938 1 98.06 104 ARG B N 1
ATOM 2082 C CA . ARG B 1 104 ? -21.141 13.133 3.76 1 98.06 104 ARG B CA 1
ATOM 2083 C C . ARG B 1 104 ? -20.297 12.531 2.641 1 98.06 104 ARG B C 1
ATOM 2085 O O . ARG B 1 104 ? -20.672 11.516 2.055 1 98.06 104 ARG B O 1
ATOM 2092 N N . SER B 1 105 ? -19.203 13.172 2.336 1 98.5 105 SER B N 1
ATOM 2093 C CA . SER B 1 105 ? -18.328 12.695 1.275 1 98.5 105 SER B CA 1
ATOM 2094 C C . SER B 1 105 ? -17.781 11.305 1.594 1 98.5 105 SER B C 1
ATOM 2096 O O . SER B 1 105 ? -17.672 10.461 0.706 1 98.5 105 SER B O 1
ATOM 2098 N N . THR B 1 106 ? -17.391 11.117 2.875 1 98.69 106 THR B N 1
ATOM 2099 C CA . THR B 1 106 ? -16.891 9.812 3.295 1 98.69 106 THR B CA 1
ATOM 2100 C C . THR B 1 106 ? -17.906 8.719 3.014 1 98.69 106 THR B C 1
ATOM 2102 O O . THR B 1 106 ? -17.562 7.656 2.49 1 98.69 106 THR B O 1
ATOM 2105 N N . GLU B 1 107 ? -19.109 9.031 3.279 1 98.5 107 GLU B N 1
ATOM 2106 C CA . GLU B 1 107 ? -20.188 8.07 3.033 1 98.5 107 GLU B CA 1
ATOM 2107 C C . GLU B 1 107 ? -20.375 7.824 1.54 1 98.5 107 GLU B C 1
ATOM 2109 O O . GLU B 1 107 ? -20.5 6.68 1.104 1 98.5 107 GLU B O 1
ATOM 2114 N N . ILE B 1 108 ? -20.422 8.828 0.801 1 98.44 108 ILE B N 1
ATOM 2115 C CA . ILE B 1 108 ? -20.641 8.758 -0.639 1 98.44 108 ILE B CA 1
ATOM 2116 C C . ILE B 1 108 ? -19.562 7.895 -1.292 1 98.44 108 ILE B C 1
ATOM 2118 O O . ILE B 1 108 ? -19.859 7.09 -2.178 1 98.44 108 ILE B O 1
ATOM 2122 N N . PHE B 1 109 ? -18.422 8.055 -0.827 1 98.62 109 PHE B N 1
ATOM 2123 C CA . PHE B 1 109 ? -17.297 7.352 -1.43 1 98.62 109 PHE B CA 1
ATOM 2124 C C . PHE B 1 109 ? -17.047 6.016 -0.738 1 98.62 109 PHE B C 1
ATOM 2126 O O . PHE B 1 109 ? -16.078 5.32 -1.043 1 98.62 109 PHE B O 1
ATOM 2133 N N . ARG B 1 110 ? -17.812 5.695 0.216 1 97.81 110 ARG B N 1
ATOM 2134 C CA . ARG B 1 110 ? -17.75 4.434 0.947 1 97.81 110 ARG B CA 1
ATOM 2135 C C . ARG B 1 110 ? -16.438 4.316 1.725 1 97.81 110 ARG B C 1
ATOM 2137 O O . ARG B 1 110 ? -15.781 3.275 1.694 1 97.81 110 ARG B O 1
ATOM 2144 N N . GLY B 1 111 ? -16.078 5.461 2.316 1 98.44 111 GLY B N 1
ATOM 2145 C CA . GLY B 1 111 ? -14.938 5.48 3.221 1 98.44 111 GLY B CA 1
ATOM 2146 C C . GLY B 1 111 ? -15.32 5.254 4.672 1 98.44 111 GLY B C 1
ATOM 2147 O O . GLY B 1 111 ? -16.453 4.852 4.961 1 98.44 111 GLY B O 1
ATOM 2148 N N . GLN B 1 112 ? -14.336 5.359 5.52 1 98.25 112 GLN B N 1
ATOM 2149 C CA . GLN B 1 112 ? -14.523 5.191 6.957 1 98.25 112 GLN B CA 1
ATOM 2150 C C . GLN B 1 112 ? -13.742 6.234 7.742 1 98.25 112 GLN B C 1
ATOM 2152 O O . GLN B 1 112 ? -12.555 6.453 7.48 1 98.25 112 GLN B O 1
ATOM 2157 N N . ILE B 1 113 ? -14.383 6.84 8.656 1 98.56 113 ILE B N 1
ATOM 2158 C CA . ILE B 1 113 ? -13.656 7.684 9.602 1 98.56 113 ILE B CA 1
ATOM 2159 C C . ILE B 1 113 ? -13 6.816 10.672 1 98.56 113 ILE B C 1
ATOM 2161 O O . ILE B 1 113 ? -13.688 6.102 11.406 1 98.56 113 ILE B O 1
ATOM 2165 N N . VAL B 1 114 ? -11.68 6.953 10.828 1 97.75 114 VAL B N 1
ATOM 2166 C CA . VAL B 1 114 ? -10.984 5.988 11.68 1 97.75 114 VAL B CA 1
ATOM 2167 C C . VAL B 1 114 ? -10.359 6.703 12.875 1 97.75 114 VAL B C 1
ATOM 2169 O O . VAL B 1 114 ? -9.867 6.059 13.805 1 97.75 114 VAL B O 1
ATOM 2172 N N . ASP B 1 115 ? -10.32 7.977 12.867 1 97.06 115 ASP B N 1
ATOM 2173 C CA . ASP B 1 115 ? -9.859 8.812 13.969 1 97.06 115 ASP B CA 1
ATOM 2174 C C . ASP B 1 115 ? -10.484 10.203 13.906 1 97.06 115 ASP B C 1
ATOM 2176 O O . ASP B 1 115 ? -10.703 10.742 12.812 1 97.06 115 ASP B O 1
ATOM 2180 N N . VAL B 1 116 ? -10.836 10.719 15.07 1 96.12 116 VAL B N 1
ATOM 2181 C CA . VAL B 1 116 ? -11.516 12.008 15.078 1 96.12 116 VAL B CA 1
ATOM 2182 C C . VAL B 1 116 ? -11.102 12.805 16.312 1 96.12 116 VAL B C 1
ATOM 2184 O O . VAL B 1 116 ? -11 12.25 17.422 1 96.12 116 VAL B O 1
ATOM 2187 N N . THR B 1 117 ? -10.75 13.953 16.125 1 95.25 117 THR B N 1
ATOM 2188 C CA . THR B 1 117 ? -10.664 14.945 17.188 1 95.25 117 THR B CA 1
ATOM 2189 C C . THR B 1 117 ? -11.703 16.047 16.984 1 95.25 117 THR B C 1
ATOM 2191 O O . THR B 1 117 ? -12.625 15.891 16.172 1 95.25 117 THR B O 1
ATOM 2194 N N . SER B 1 118 ? -11.562 17.141 17.75 1 94.19 118 SER B N 1
ATOM 2195 C CA . SER B 1 118 ? -12.523 18.219 17.609 1 94.19 118 SER B CA 1
ATOM 2196 C C . SER B 1 118 ? -12.406 18.906 16.25 1 94.19 118 SER B C 1
ATOM 2198 O O . SER B 1 118 ? -13.383 19.438 15.727 1 94.19 118 SER B O 1
ATOM 2200 N N . THR B 1 119 ? -11.25 18.797 15.656 1 95.19 119 THR B N 1
ATOM 2201 C CA . THR B 1 119 ? -11.086 19.578 14.43 1 95.19 119 THR B CA 1
ATOM 2202 C C . THR B 1 119 ? -10.516 18.703 13.312 1 95.19 119 THR B C 1
ATOM 2204 O O . THR B 1 119 ? -10.477 19.125 12.156 1 95.19 119 THR B O 1
ATOM 2207 N N . LEU B 1 120 ? -10.094 17.469 13.664 1 97.06 120 LEU B N 1
ATOM 2208 C CA . LEU B 1 120 ? -9.43 16.625 12.672 1 97.06 120 LEU B CA 1
ATOM 2209 C C . LEU B 1 120 ? -10.18 15.312 12.484 1 97.06 120 LEU B C 1
ATOM 2211 O O . LEU B 1 120 ? -10.648 14.711 13.453 1 97.06 120 LEU B O 1
ATOM 2215 N N . TYR B 1 121 ? -10.281 14.922 11.258 1 97.88 121 TYR B N 1
ATOM 2216 C CA . TYR B 1 121 ? -10.836 13.633 10.859 1 97.88 121 TYR B CA 1
ATOM 2217 C C . TYR B 1 121 ? -9.836 12.836 10.031 1 97.88 121 TYR B C 1
ATOM 2219 O O . TYR B 1 121 ? -9.25 13.367 9.086 1 97.88 121 TYR B O 1
ATOM 2227 N N . THR B 1 122 ? -9.555 11.656 10.422 1 98.31 122 THR B N 1
ATOM 2228 C CA . THR B 1 122 ? -8.805 10.75 9.555 1 98.31 122 THR B CA 1
ATOM 2229 C C . THR B 1 122 ? -9.75 9.805 8.82 1 98.31 122 THR B C 1
ATOM 2231 O O . THR B 1 122 ? -10.5 9.047 9.445 1 98.31 122 THR B O 1
ATOM 2234 N N . VAL B 1 123 ? -9.703 9.844 7.523 1 98.62 123 VAL B N 1
ATOM 2235 C CA . VAL B 1 123 ? -10.594 9.039 6.691 1 98.62 123 VAL B CA 1
ATOM 2236 C C . VAL B 1 123 ? -9.789 7.949 5.98 1 98.62 123 VAL B C 1
ATOM 2238 O O . VAL B 1 123 ? -8.719 8.219 5.426 1 98.62 123 VAL B O 1
ATOM 2241 N N . GLN B 1 124 ? -10.227 6.75 6.086 1 98.81 124 GLN B N 1
ATOM 2242 C CA . GLN B 1 124 ? -9.727 5.629 5.301 1 98.81 124 GLN B CA 1
ATOM 2243 C C . GLN B 1 124 ? -10.547 5.441 4.023 1 98.81 124 GLN B C 1
ATOM 2245 O O . GLN B 1 124 ? -11.773 5.41 4.07 1 98.81 124 GLN B O 1
ATOM 2250 N N . LEU B 1 125 ? -9.93 5.348 2.918 1 98.69 125 LEU B N 1
ATOM 2251 C CA . LEU B 1 125 ? -10.578 5.09 1.641 1 98.69 125 LEU B CA 1
ATOM 2252 C C . LEU B 1 125 ? -9.859 3.979 0.879 1 98.69 125 LEU B C 1
ATOM 2254 O O . LEU B 1 125 ? -8.633 3.924 0.867 1 98.69 125 LEU B O 1
ATOM 2258 N N . VAL B 1 126 ? -10.594 3.096 0.289 1 98.56 126 VAL B N 1
ATOM 2259 C CA . VAL B 1 126 ? -10.086 2.014 -0.546 1 98.56 126 VAL B CA 1
ATOM 2260 C C . VAL B 1 126 ? -10.742 2.066 -1.923 1 98.56 126 VAL B C 1
ATOM 2262 O O . VAL B 1 126 ? -11.961 2.266 -2.029 1 98.56 126 VAL B O 1
ATOM 2265 N N . GLY B 1 127 ? -10.062 1.873 -2.977 1 97.94 127 GLY B N 1
ATOM 2266 C CA . GLY B 1 127 ? -10.586 1.854 -4.332 1 97.94 127 GLY B CA 1
ATOM 2267 C C . GLY B 1 127 ? -9.516 2.047 -5.391 1 97.94 127 GLY B C 1
ATOM 2268 O O . GLY B 1 127 ? -8.344 1.762 -5.148 1 97.94 127 GLY B O 1
ATOM 2269 N N . THR B 1 128 ? -9.961 2.377 -6.551 1 96.94 128 THR B N 1
ATOM 2270 C CA . THR B 1 128 ? -8.992 2.74 -7.582 1 96.94 128 THR B CA 1
ATOM 2271 C C . THR B 1 128 ? -8.359 4.09 -7.273 1 96.94 128 THR B C 1
ATOM 2273 O O . THR B 1 128 ? -8.914 4.891 -6.516 1 96.94 128 THR B O 1
ATOM 2276 N N . SER B 1 129 ? -7.188 4.309 -7.848 1 96.69 129 SER B N 1
ATOM 2277 C CA . SER B 1 129 ? -6.52 5.586 -7.641 1 96.69 129 SER B CA 1
ATOM 2278 C C . SER B 1 129 ? -7.414 6.754 -8.047 1 96.69 129 SER B C 1
ATOM 2280 O O . SER B 1 129 ? -7.43 7.793 -7.383 1 96.69 129 SER B O 1
ATOM 2282 N N . ASP B 1 130 ? -8.172 6.555 -9.109 1 96.75 130 ASP B N 1
ATOM 2283 C CA . ASP B 1 130 ? -9.078 7.598 -9.578 1 96.75 130 ASP B CA 1
ATOM 2284 C C . ASP B 1 130 ? -10.156 7.902 -8.539 1 96.75 130 ASP B C 1
ATOM 2286 O O . ASP B 1 130 ? -10.523 9.062 -8.344 1 96.75 130 ASP B O 1
ATOM 2290 N N . LYS B 1 131 ? -10.648 6.875 -7.973 1 97.88 131 LYS B N 1
ATOM 2291 C CA . LYS B 1 131 ? -11.648 7.066 -6.918 1 97.88 131 LYS B CA 1
ATOM 2292 C C . LYS B 1 131 ? -11.07 7.867 -5.758 1 97.88 131 LYS B C 1
ATOM 2294 O O . LYS B 1 131 ? -11.727 8.773 -5.234 1 97.88 131 LYS B O 1
ATOM 2299 N N . LEU B 1 132 ? -9.906 7.496 -5.316 1 98.38 132 LEU B N 1
ATOM 2300 C CA . LEU B 1 132 ? -9.266 8.188 -4.207 1 98.38 132 LEU B CA 1
ATOM 2301 C C . LEU B 1 132 ? -9.023 9.656 -4.551 1 98.38 132 LEU B C 1
ATOM 2303 O O . LEU B 1 132 ? -9.273 10.539 -3.729 1 98.38 132 LEU B O 1
ATOM 2307 N N . ASP B 1 133 ? -8.602 9.914 -5.766 1 97.88 133 ASP B N 1
ATOM 2308 C CA . ASP B 1 133 ? -8.383 11.281 -6.211 1 97.88 133 ASP B CA 1
ATOM 2309 C C . ASP B 1 133 ? -9.688 12.07 -6.219 1 97.88 133 ASP B C 1
ATOM 2311 O O . ASP B 1 133 ? -9.711 13.25 -5.844 1 97.88 133 ASP B O 1
ATOM 2315 N N . ALA B 1 134 ? -10.703 11.438 -6.648 1 98.44 134 ALA B N 1
ATOM 2316 C CA . ALA B 1 134 ? -12.008 12.078 -6.699 1 98.44 134 ALA B CA 1
ATOM 2317 C C . ALA B 1 134 ? -12.477 12.492 -5.301 1 98.44 134 ALA B C 1
ATOM 2319 O O . ALA B 1 134 ? -13.086 13.547 -5.129 1 98.44 134 ALA B O 1
ATOM 2320 N N . PHE B 1 135 ? -12.234 11.641 -4.359 1 98.69 135 PHE B N 1
ATOM 2321 C CA . PHE B 1 135 ? -12.578 11.977 -2.982 1 98.69 135 PHE B CA 1
ATOM 2322 C C . PHE B 1 135 ? -11.844 13.234 -2.531 1 98.69 135 PHE B C 1
ATOM 2324 O O . PHE B 1 135 ? -12.445 14.141 -1.955 1 98.69 135 PHE B O 1
ATOM 2331 N N . LEU B 1 136 ? -10.508 13.242 -2.762 1 98.25 136 LEU B N 1
ATOM 2332 C CA . LEU B 1 136 ? -9.711 14.398 -2.371 1 98.25 136 LEU B CA 1
ATOM 2333 C C . LEU B 1 136 ? -10.25 15.672 -3.02 1 98.25 136 LEU B C 1
ATOM 2335 O O . LEU B 1 136 ? -10.352 16.719 -2.365 1 98.25 136 LEU B O 1
ATOM 2339 N N . ASP B 1 137 ? -10.602 15.562 -4.27 1 97.88 137 ASP B N 1
ATOM 2340 C CA . ASP B 1 137 ? -11.156 16.703 -4.984 1 97.88 137 ASP B CA 1
ATOM 2341 C C . ASP B 1 137 ? -12.477 17.141 -4.363 1 97.88 137 ASP B C 1
ATOM 2343 O O . ASP B 1 137 ? -12.75 18.344 -4.258 1 97.88 137 ASP B O 1
ATOM 2347 N N . ALA B 1 138 ? -13.25 16.188 -3.963 1 97.56 138 ALA B N 1
ATOM 2348 C CA . ALA B 1 138 ? -14.586 16.469 -3.439 1 97.56 138 ALA B CA 1
ATOM 2349 C C . ALA B 1 138 ? -14.516 17.203 -2.107 1 97.56 138 ALA B C 1
ATOM 2351 O O . ALA B 1 138 ? -15.383 18.016 -1.8 1 97.56 138 ALA B O 1
ATOM 2352 N N . VAL B 1 139 ? -13.477 16.984 -1.312 1 97.5 139 VAL B N 1
ATOM 2353 C CA . VAL B 1 139 ? -13.453 17.516 0.042 1 97.5 139 VAL B CA 1
ATOM 2354 C C . VAL B 1 139 ? -12.625 18.812 0.068 1 97.5 139 VAL B C 1
ATOM 2356 O O . VAL B 1 139 ? -12.602 19.516 1.076 1 97.5 139 VAL B O 1
ATOM 2359 N N . ARG B 1 140 ? -11.977 19.062 -0.958 1 95.94 140 ARG B N 1
ATOM 2360 C CA . ARG B 1 140 ? -10.969 20.125 -0.991 1 95.94 140 ARG B CA 1
ATOM 2361 C C . ARG B 1 140 ? -11.57 21.469 -0.632 1 95.94 140 ARG B C 1
ATOM 2363 O O . ARG B 1 140 ? -10.922 22.297 0.009 1 95.94 140 ARG B O 1
ATOM 2370 N N . ASP B 1 141 ? -12.789 21.75 -0.983 1 94.69 141 ASP B N 1
ATOM 2371 C CA . ASP B 1 141 ? -13.406 23.062 -0.766 1 94.69 141 ASP B CA 1
ATOM 2372 C C . ASP B 1 141 ? -13.977 23.172 0.646 1 94.69 141 ASP B C 1
ATOM 2374 O O . ASP B 1 141 ? -14.195 24.266 1.147 1 94.69 141 ASP B O 1
ATOM 2378 N N . ALA B 1 142 ? -14.211 22.062 1.26 1 95.69 142 ALA B N 1
ATOM 2379 C CA . ALA B 1 142 ? -14.922 22.062 2.533 1 95.69 142 ALA B CA 1
ATOM 2380 C C . ALA B 1 142 ? -13.969 21.828 3.701 1 95.69 142 ALA B C 1
ATOM 2382 O O . ALA B 1 142 ? -14.312 22.109 4.855 1 95.69 142 ALA B O 1
ATOM 2383 N N . ALA B 1 143 ? -12.797 21.344 3.422 1 97.06 143 ALA B N 1
ATOM 2384 C CA . ALA B 1 143 ? -11.852 20.984 4.469 1 97.06 143 ALA B CA 1
ATOM 2385 C C . ALA B 1 143 ? -10.406 21.172 3.996 1 97.06 143 ALA B C 1
ATOM 2387 O O . ALA B 1 143 ? -10.141 21.203 2.793 1 97.06 143 ALA B O 1
ATOM 2388 N N . GLU B 1 144 ? -9.562 21.328 4.934 1 97.12 144 GLU B N 1
ATOM 2389 C CA . GLU B 1 144 ? -8.141 21.359 4.621 1 97.12 144 GLU B CA 1
ATOM 2390 C C . GLU B 1 144 ? -7.531 19.953 4.691 1 97.12 144 GLU B C 1
ATOM 2392 O O . GLU B 1 144 ? -7.645 19.281 5.711 1 97.12 144 GLU B O 1
ATOM 2397 N N . ILE B 1 145 ? -6.906 19.547 3.625 1 97.5 145 ILE B N 1
ATOM 2398 C CA . ILE B 1 145 ? -6.152 18.297 3.625 1 97.5 145 ILE B CA 1
ATOM 2399 C C . ILE B 1 145 ? -4.801 18.516 4.301 1 97.5 145 ILE B C 1
ATOM 2401 O O . ILE B 1 145 ? -3.932 19.203 3.764 1 97.5 145 ILE B O 1
ATOM 2405 N N . VAL B 1 146 ? -4.625 17.859 5.398 1 96.75 146 VAL B N 1
ATOM 2406 C CA . VAL B 1 146 ? -3.436 18.219 6.16 1 96.75 146 VAL B CA 1
ATOM 2407 C C . VAL B 1 146 ? -2.398 17.094 6.055 1 96.75 146 VAL B C 1
ATOM 2409 O O . VAL B 1 146 ? -1.206 17.328 6.273 1 96.75 146 VAL B O 1
ATOM 2412 N N . GLU B 1 147 ? -2.846 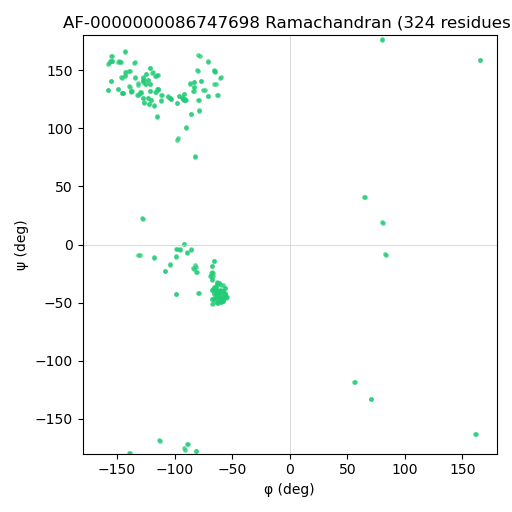15.938 5.77 1 97.25 147 GLU B N 1
ATOM 2413 C CA . GLU B 1 147 ? -1.928 14.812 5.645 1 97.25 147 GLU B CA 1
ATOM 2414 C C . GLU B 1 147 ? -2.533 13.695 4.789 1 97.25 147 GLU B C 1
ATOM 2416 O O . GLU B 1 147 ? -3.711 13.367 4.934 1 97.25 147 GLU B O 1
ATOM 2421 N N . VAL B 1 148 ? -1.778 13.188 3.865 1 97.69 148 VAL B N 1
ATOM 2422 C CA . VAL B 1 148 ? -2.211 12.094 3.006 1 97.69 148 VAL B CA 1
ATOM 2423 C C . VAL B 1 148 ? -1.175 10.969 3.033 1 97.69 148 VAL B C 1
ATOM 2425 O O . VAL B 1 148 ? 0.019 11.219 2.844 1 97.69 148 VAL B O 1
ATOM 2428 N N . ALA B 1 149 ? -1.578 9.797 3.332 1 97.88 149 ALA B N 1
ATOM 2429 C CA . ALA B 1 149 ? -0.772 8.586 3.197 1 97.88 149 ALA B CA 1
ATOM 2430 C C . ALA B 1 149 ? -1.46 7.566 2.293 1 97.88 149 ALA B C 1
ATOM 2432 O O . ALA B 1 149 ? -2.574 7.125 2.582 1 97.88 149 ALA B O 1
ATOM 2433 N N . ARG B 1 150 ? -0.796 7.203 1.22 1 98.38 150 ARG B N 1
ATOM 2434 C CA . ARG B 1 150 ? -1.321 6.262 0.235 1 98.38 150 ARG B CA 1
ATOM 2435 C C . ARG B 1 150 ? -0.435 5.027 0.133 1 98.38 150 ARG B C 1
ATOM 2437 O O . ARG B 1 150 ? 0.789 5.121 0.249 1 98.38 150 ARG B O 1
ATOM 2444 N N . SER B 1 151 ? -0.999 3.906 -0.155 1 98.25 151 SER B N 1
ATOM 2445 C CA . SER B 1 151 ? -0.23 2.668 -0.234 1 98.25 151 SER B CA 1
ATOM 2446 C C . SER B 1 151 ? 0.475 2.541 -1.58 1 98.25 151 SER B C 1
ATOM 2448 O O . SER B 1 151 ? 1.461 1.811 -1.704 1 98.25 151 SER B O 1
ATOM 2450 N N . GLY B 1 152 ? 0.002 3.176 -2.541 1 97.19 152 GLY B N 1
ATOM 2451 C CA . GLY B 1 152 ? 0.285 2.73 -3.896 1 97.19 152 GLY B CA 1
ATOM 2452 C C . GLY B 1 152 ? -0.59 1.572 -4.34 1 97.19 152 GLY B C 1
ATOM 2453 O O . GLY B 1 152 ? -1.307 0.983 -3.525 1 97.19 152 GLY B O 1
ATOM 2454 N N . ILE B 1 153 ? -0.435 1.205 -5.555 1 97.19 153 ILE B N 1
ATOM 2455 C CA . ILE B 1 153 ? -1.367 0.261 -6.16 1 97.19 153 ILE B CA 1
ATOM 2456 C C . ILE B 1 153 ? -0.922 -1.168 -5.863 1 97.19 153 ILE B C 1
ATOM 2458 O O . ILE B 1 153 ? 0.27 -1.478 -5.914 1 97.19 153 ILE B O 1
ATOM 2462 N N . VAL B 1 154 ? -1.898 -1.979 -5.555 1 97.88 154 VAL B N 1
ATOM 2463 C CA . VAL B 1 154 ? -1.758 -3.432 -5.609 1 97.88 154 VAL B CA 1
ATOM 2464 C C . VAL B 1 154 ? -2.705 -4.004 -6.664 1 97.88 154 VAL B C 1
ATOM 2466 O O . VAL B 1 154 ? -3.783 -3.455 -6.898 1 97.88 154 VAL B O 1
ATOM 2469 N N . GLY B 1 155 ? -2.256 -5.031 -7.305 1 97.5 155 GLY B N 1
ATOM 2470 C CA . GLY B 1 155 ? -3.125 -5.574 -8.336 1 97.5 155 GLY B CA 1
ATOM 2471 C C . GLY B 1 155 ? -2.828 -7.027 -8.664 1 97.5 155 GLY B C 1
ATOM 2472 O O . GLY B 1 155 ? -1.732 -7.52 -8.383 1 97.5 155 GLY B O 1
ATOM 2473 N N . VAL B 1 156 ? -3.836 -7.703 -9.164 1 97.44 156 VAL B N 1
ATOM 2474 C CA . VAL B 1 156 ? -3.715 -9.07 -9.672 1 97.44 156 VAL B CA 1
ATOM 2475 C C . VAL B 1 156 ? -4.523 -9.219 -10.961 1 97.44 156 VAL B C 1
ATOM 2477 O O . VAL B 1 156 ? -5.52 -8.516 -11.156 1 97.44 156 VAL B O 1
ATOM 2480 N N . SER B 1 157 ? -4.035 -10.078 -11.797 1 96.88 157 SER B N 1
ATOM 2481 C CA . SER B 1 157 ? -4.77 -10.344 -13.023 1 96.88 157 SER B CA 1
ATOM 2482 C C . SER B 1 157 ? -6.121 -10.984 -12.734 1 96.88 157 SER B C 1
ATOM 2484 O O . SER B 1 157 ? -6.254 -11.758 -11.781 1 96.88 157 SER B O 1
ATOM 2486 N N . ARG B 1 158 ? -7.094 -10.727 -13.57 1 95.94 158 ARG B N 1
ATOM 2487 C CA . ARG B 1 158 ? -8.414 -11.344 -13.438 1 95.94 158 ARG B CA 1
ATOM 2488 C C . ARG B 1 158 ? -8.406 -12.766 -13.984 1 95.94 158 ARG B C 1
ATOM 2490 O O . ARG B 1 158 ? -7.488 -13.156 -14.703 1 95.94 158 ARG B O 1
ATOM 2497 N N . GLY B 1 159 ? -9.406 -13.492 -13.594 1 92.31 159 GLY B N 1
ATOM 2498 C CA . GLY B 1 159 ? -9.641 -14.812 -14.156 1 92.31 159 GLY B CA 1
ATOM 2499 C C . GLY B 1 159 ? -8.609 -15.836 -13.719 1 92.31 159 GLY B C 1
ATOM 2500 O O . GLY B 1 159 ? -8.242 -15.883 -12.539 1 92.31 159 GLY B O 1
ATOM 2501 N N . ASP B 1 160 ? -8.133 -16.562 -14.734 1 90.44 160 ASP B N 1
ATOM 2502 C CA . ASP B 1 160 ? -7.352 -17.75 -14.391 1 90.44 160 ASP B CA 1
ATOM 2503 C C . ASP B 1 160 ? -5.855 -17.453 -14.398 1 90.44 160 ASP B C 1
ATOM 2505 O O . ASP B 1 160 ? -5.039 -18.297 -14.039 1 90.44 160 ASP B O 1
ATOM 2509 N N . LYS B 1 161 ? -5.598 -16.266 -14.781 1 91.19 161 LYS B N 1
ATOM 2510 C CA . LYS B 1 161 ? -4.184 -15.906 -14.805 1 91.19 161 LYS B CA 1
ATOM 2511 C C . LYS B 1 161 ? -3.633 -15.758 -13.391 1 91.19 161 LYS B C 1
ATOM 2513 O O . LYS B 1 161 ? -4.223 -15.062 -12.562 1 91.19 161 LYS B O 1
ATOM 2518 N N . ILE B 1 162 ? -2.518 -16.438 -13.086 1 90.62 162 ILE B N 1
ATOM 2519 C CA . ILE B 1 162 ? -1.897 -16.453 -11.766 1 90.62 162 ILE B CA 1
ATOM 2520 C C . ILE B 1 162 ? -0.403 -16.156 -11.898 1 90.62 162 ILE B C 1
ATOM 2522 O O . ILE B 1 162 ? 0.265 -16.719 -12.781 1 90.62 162 ILE B O 1
ATOM 2526 N N . MET B 1 163 ? -0.03 -15.273 -11.102 1 82.19 163 MET B N 1
ATOM 2527 C CA . MET B 1 163 ? 1.41 -15.039 -11.023 1 82.19 163 MET B CA 1
ATOM 2528 C C . MET B 1 163 ? 2.016 -15.789 -9.844 1 82.19 163 MET B C 1
ATOM 2530 O O . MET B 1 163 ? 1.787 -15.43 -8.688 1 82.19 163 MET B O 1
ATOM 2534 N N . ARG B 1 164 ? 2.477 -16.984 -10.023 1 71.56 164 ARG B N 1
ATOM 2535 C CA . ARG B 1 164 ? 3.082 -17.797 -8.969 1 71.56 164 ARG B CA 1
ATOM 2536 C C . ARG B 1 164 ? 4.527 -18.141 -9.305 1 71.56 164 ARG B C 1
ATOM 2538 O O . ARG B 1 164 ? 4.902 -18.188 -10.484 1 71.56 164 ARG B O 1
#

InterPro domains:
  IPR002912 ACT domain [PS51671] (5-79)
  IPR004789 Acetolactate synthase, small subunit [PTHR30239] (2-160)
  IPR004789 Acetolactate synthase, small subunit [TIGR00119] (2-160)
  IPR019455 Acetolactate synthase, small subunit, C-terminal [PF10369] (85-159)
  IPR027271 Acetolactate synthase/Transcription factor NikR, C-terminal [G3DSA:3.30.70.1150] (84-164)
  IPR039557 AHAS, ACT domain [cd04878] (4-75)
  IPR045865 ACT-like domain [SSF55021] (3-75)
  IPR045865 ACT-like domain [SSF55021] (80-163)
  IPR054480 Acetolactate synthase small subunit-like, ACT domain [PF22629] (6-73)

Organism: NCBI:txid471575

Secondary structure (DSSP, 8-state):
--EEEEEEEEESSHHHHHHHHHHHHHTT---SEEEEEE-SSTTEEEEEEEEE--HHHHHHHHHHHHTSTTEEEEEE--TTSEEEEEEEEEEEE--THHHHHHHHHHHHTT-EEEEE-SSEEEEEEEE-HHHHHHHHHHHTTTSEEEEEEE---EEEESTT----/--EEEEEEEEESSHHHHHHHHHHHHHTT---SEEEEEE-SSTTEEEEEEEEE--HHHHHHHHHHHHTSTTEEEEEE--TTSEEEEEEEEEEEE--THHHHHHHHHHHHTT-EEEEE-SSEEEEEEEE-HHHHHHHHHHHTTTSEEEEEEE---EEEESTT----